Protein AF-A0A7J4TP16-F1 (afdb_monomer_lite)

Structure (mmCIF, N/CA/C/O backbone):
data_AF-A0A7J4TP16-F1
#
_entry.id   AF-A0A7J4TP16-F1
#
loop_
_atom_site.group_PDB
_atom_site.id
_atom_site.type_symbol
_atom_site.label_atom_id
_atom_site.label_alt_id
_atom_site.label_comp_id
_atom_site.label_asym_id
_atom_site.label_entity_id
_atom_site.label_seq_id
_atom_site.pdbx_PDB_ins_code
_atom_site.Cartn_x
_atom_site.Cartn_y
_atom_site.Cartn_z
_atom_site.occupancy
_atom_site.B_iso_or_equiv
_atom_site.auth_seq_id
_atom_site.auth_comp_id
_atom_site.auth_asym_id
_atom_site.auth_atom_id
_atom_site.pdbx_PDB_model_num
ATOM 1 N N . MET A 1 1 ? 5.110 -15.843 -15.423 1.00 44.72 1 MET A N 1
ATOM 2 C CA . MET A 1 1 ? 5.802 -15.653 -16.723 1.00 44.72 1 MET A CA 1
ATOM 3 C C . MET A 1 1 ? 7.265 -16.121 -16.718 1.00 44.72 1 MET A C 1
ATOM 5 O O . MET A 1 1 ? 7.653 -16.752 -17.692 1.00 44.72 1 MET A O 1
ATOM 9 N N . GLY A 1 2 ? 8.060 -15.914 -15.654 1.00 44.78 2 GLY A N 1
ATOM 10 C CA . GLY A 1 2 ? 9.482 -16.324 -15.611 1.00 44.78 2 GLY A CA 1
ATOM 11 C C . GLY A 1 2 ? 9.769 -17.817 -15.867 1.00 44.78 2 GLY A C 1
ATOM 12 O O . GLY A 1 2 ? 10.734 -18.143 -16.548 1.00 44.78 2 GLY A O 1
ATOM 13 N N . LEU A 1 3 ? 8.883 -18.726 -15.440 1.00 43.25 3 LEU A N 1
ATOM 14 C CA . LEU A 1 3 ? 9.003 -20.165 -15.741 1.00 43.25 3 LEU A CA 1
ATOM 15 C C . LEU A 1 3 ? 8.957 -20.466 -17.254 1.00 43.25 3 LEU A C 1
ATOM 17 O O . LEU A 1 3 ? 9.730 -21.283 -17.753 1.00 43.25 3 LEU A O 1
ATOM 21 N N . HIS A 1 4 ? 8.114 -19.769 -18.025 1.00 51.38 4 HIS A N 1
ATOM 22 C CA . HIS A 1 4 ? 8.034 -19.971 -19.479 1.00 51.38 4 HIS A CA 1
ATOM 23 C C . HIS A 1 4 ? 9.245 -19.402 -20.228 1.00 51.38 4 HIS A C 1
ATOM 25 O O . HIS A 1 4 ? 9.625 -19.956 -21.261 1.00 51.38 4 HIS A O 1
ATOM 31 N N 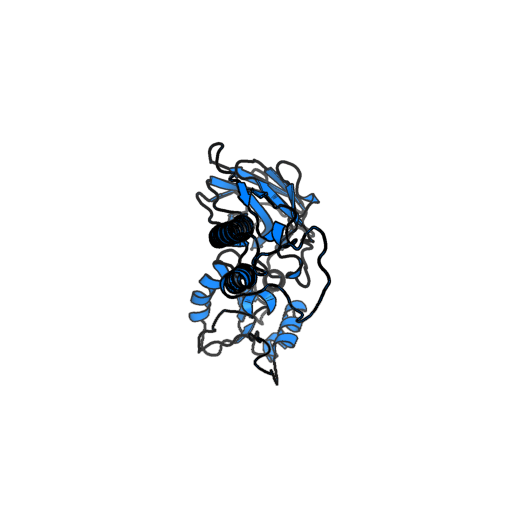. ALA A 1 5 ? 9.888 -18.363 -19.683 1.00 56.59 5 ALA A N 1
ATOM 32 C CA . ALA A 1 5 ? 11.122 -17.799 -20.229 1.00 56.59 5 ALA A CA 1
ATOM 33 C C . ALA A 1 5 ? 12.306 -18.780 -20.166 1.00 56.59 5 ALA A C 1
ATOM 35 O O . ALA A 1 5 ? 13.258 -18.624 -20.920 1.00 56.59 5 ALA A O 1
ATOM 36 N N . PHE A 1 6 ? 12.240 -19.814 -19.320 1.00 60.69 6 PHE A N 1
ATOM 37 C CA . PHE A 1 6 ? 13.264 -20.857 -19.247 1.00 60.69 6 PHE A CA 1
ATOM 38 C C . PHE A 1 6 ? 12.860 -22.130 -19.999 1.00 60.69 6 PHE A C 1
ATOM 40 O O . PHE A 1 6 ? 13.640 -22.669 -20.785 1.00 60.69 6 PHE A O 1
ATOM 47 N N . HIS A 1 7 ? 11.623 -22.601 -19.809 1.00 63.59 7 HIS A N 1
ATOM 48 C CA . HIS A 1 7 ? 11.183 -23.877 -20.376 1.00 63.59 7 HIS A CA 1
ATOM 49 C C . HIS A 1 7 ? 11.077 -23.864 -21.901 1.00 63.59 7 HIS A C 1
ATOM 51 O O . HIS A 1 7 ? 11.457 -24.848 -22.533 1.00 63.59 7 HIS A O 1
ATOM 57 N N . VAL A 1 8 ? 10.595 -22.773 -22.505 1.00 67.69 8 VAL A N 1
ATOM 58 C CA . VAL A 1 8 ? 10.415 -22.708 -23.963 1.00 67.69 8 VAL A CA 1
ATOM 59 C C . VAL A 1 8 ? 11.769 -22.643 -24.682 1.00 67.69 8 VAL A C 1
ATOM 61 O O . VAL A 1 8 ? 12.003 -23.489 -25.547 1.00 67.69 8 VAL A O 1
ATOM 64 N N . PRO A 1 9 ? 12.711 -21.754 -24.305 1.00 66.81 9 PRO A N 1
ATOM 65 C CA . PRO A 1 9 ? 14.059 -21.757 -24.874 1.00 66.81 9 PRO A CA 1
ATOM 66 C C . PRO A 1 9 ? 14.804 -23.079 -24.685 1.00 66.81 9 PRO A C 1
ATOM 68 O O . PRO A 1 9 ? 15.397 -23.581 -25.635 1.00 66.81 9 PRO A O 1
ATOM 71 N N . LEU A 1 10 ? 14.741 -23.685 -23.495 1.00 68.62 10 LEU A N 1
ATOM 72 C CA . LEU A 1 10 ? 15.402 -24.962 -23.223 1.00 68.62 10 LEU A CA 1
ATOM 73 C C . LEU A 1 10 ? 14.796 -26.108 -24.047 1.00 68.62 10 LEU A C 1
ATOM 75 O O . LEU A 1 10 ? 15.536 -26.920 -24.596 1.00 68.62 10 LEU A O 1
ATOM 79 N N . ALA A 1 11 ? 13.469 -26.159 -24.184 1.00 71.06 11 ALA A N 1
ATOM 80 C CA . ALA A 1 11 ? 12.798 -27.137 -25.037 1.00 71.06 11 ALA A CA 1
ATOM 81 C C . ALA A 1 11 ? 13.169 -26.952 -26.515 1.00 71.06 11 ALA A C 1
ATOM 83 O O . ALA A 1 11 ? 13.393 -27.938 -27.209 1.00 71.06 11 ALA A O 1
ATOM 84 N N . VAL A 1 12 ? 13.304 -25.706 -26.984 1.00 68.81 12 VAL A N 1
ATOM 85 C CA . VAL A 1 12 ? 13.800 -25.396 -28.334 1.00 68.81 12 VAL A CA 1
ATOM 86 C C . VAL A 1 12 ? 15.259 -25.827 -28.497 1.00 68.81 12 VAL A C 1
ATOM 88 O O . VAL A 1 12 ? 15.586 -26.432 -29.511 1.00 68.81 12 VAL A O 1
ATOM 91 N N . LEU A 1 13 ? 16.128 -25.592 -27.507 1.00 68.75 13 LEU A N 1
ATOM 92 C CA . LEU A 1 13 ? 17.517 -26.070 -27.520 1.00 68.75 13 LEU A CA 1
ATOM 93 C C . LEU A 1 13 ? 17.584 -27.596 -27.595 1.00 68.75 13 LEU A C 1
ATOM 95 O O . LEU A 1 13 ? 18.299 -28.131 -28.436 1.00 68.75 13 LEU A O 1
ATOM 99 N N . PHE A 1 14 ? 16.825 -28.302 -26.755 1.00 68.88 14 PHE A N 1
ATOM 100 C CA . PHE A 1 14 ? 16.755 -29.763 -26.789 1.00 68.88 14 PHE A CA 1
ATOM 101 C C . PHE A 1 14 ? 16.186 -30.275 -28.108 1.00 68.88 14 PHE A C 1
ATOM 103 O O . PHE A 1 14 ? 16.737 -31.214 -28.670 1.00 68.88 14 PHE A O 1
ATOM 110 N N . ALA A 1 15 ? 15.136 -29.646 -28.638 1.00 65.19 15 ALA A N 1
ATOM 111 C CA . ALA A 1 15 ? 14.593 -29.995 -29.942 1.00 65.19 15 ALA A CA 1
ATOM 112 C C . ALA A 1 15 ? 15.637 -29.782 -31.046 1.00 65.19 15 ALA A C 1
ATOM 114 O O . ALA A 1 15 ? 15.825 -30.666 -31.864 1.00 65.19 15 ALA A O 1
ATOM 115 N N . LEU A 1 16 ? 16.374 -28.669 -31.052 1.00 64.81 16 LEU A N 1
ATOM 116 C CA . LEU A 1 16 ? 17.420 -28.402 -32.046 1.00 64.81 16 LEU A CA 1
ATOM 117 C C . LEU A 1 16 ? 18.646 -29.320 -31.905 1.00 64.81 16 LEU A C 1
ATOM 119 O O . LEU A 1 16 ? 19.286 -29.619 -32.909 1.00 64.81 16 LEU A O 1
ATOM 123 N N . LEU A 1 17 ? 18.982 -29.753 -30.686 1.00 64.56 17 LEU A N 1
ATOM 124 C CA . LEU A 1 17 ? 20.130 -30.624 -30.403 1.00 64.56 17 LEU A CA 1
ATOM 125 C C . LEU A 1 17 ? 19.826 -32.117 -30.591 1.00 64.56 17 LEU A C 1
ATOM 127 O O . LEU A 1 17 ? 20.730 -32.868 -30.941 1.00 64.56 17 LEU A O 1
ATOM 131 N N . TRP A 1 18 ? 18.589 -32.548 -30.330 1.00 60.53 18 TRP A N 1
ATOM 132 C CA . TRP A 1 18 ? 18.172 -33.959 -30.356 1.00 60.53 18 TRP A CA 1
ATOM 133 C C . TRP A 1 18 ? 17.372 -34.319 -31.619 1.00 60.53 18 TRP A C 1
ATOM 135 O O . TRP A 1 18 ? 17.166 -35.490 -31.921 1.00 60.53 18 TRP A O 1
ATOM 145 N N . SER A 1 19 ? 16.891 -33.337 -32.381 1.00 53.81 19 SER A N 1
ATOM 146 C CA . SER A 1 19 ? 16.166 -33.612 -33.619 1.00 53.81 19 SER A CA 1
ATOM 147 C C . SER A 1 19 ? 17.123 -33.981 -34.747 1.00 53.81 19 SER A C 1
ATOM 149 O O . SER A 1 19 ? 17.664 -33.106 -35.427 1.00 53.81 19 SER A O 1
ATOM 151 N N . ASP A 1 20 ? 17.193 -35.274 -35.058 1.00 48.81 20 ASP A N 1
ATOM 152 C CA . ASP A 1 20 ? 17.830 -35.751 -36.287 1.00 48.81 20 ASP A CA 1
ATOM 153 C C . ASP A 1 20 ? 17.055 -35.318 -37.560 1.00 48.81 20 ASP A C 1
ATOM 155 O O . ASP A 1 20 ? 17.547 -35.428 -38.677 1.00 48.81 20 ASP A O 1
ATOM 159 N N . SER A 1 21 ? 15.827 -34.796 -37.425 1.00 53.03 21 SER A N 1
ATOM 160 C CA . SER A 1 21 ? 14.984 -34.340 -38.539 1.00 53.03 21 SER A CA 1
ATOM 161 C C . SER A 1 21 ? 13.870 -33.411 -38.048 1.00 53.03 21 SER A C 1
ATOM 163 O O . SER A 1 21 ? 13.049 -33.824 -37.234 1.00 53.03 21 SER A O 1
ATOM 165 N N . THR A 1 22 ? 13.753 -32.194 -38.592 1.00 51.75 22 THR A N 1
ATOM 166 C CA . THR A 1 22 ? 12.639 -31.268 -38.273 1.00 51.75 22 THR A CA 1
ATOM 167 C C . THR A 1 22 ? 11.328 -31.607 -38.996 1.00 51.75 22 THR A C 1
ATOM 169 O O . THR A 1 22 ? 10.361 -30.845 -38.946 1.00 51.75 22 THR A O 1
ATOM 172 N N . ASN A 1 23 ? 11.275 -32.744 -39.692 1.00 44.53 23 ASN A N 1
ATOM 173 C CA . ASN A 1 23 ? 10.141 -33.137 -40.513 1.00 44.53 23 ASN A CA 1
ATOM 174 C C . ASN A 1 23 ? 9.109 -33.915 -39.674 1.00 44.53 23 ASN A C 1
ATOM 176 O O . ASN A 1 23 ? 9.350 -35.059 -39.293 1.00 44.53 23 ASN A O 1
ATOM 180 N N . LEU A 1 24 ? 7.951 -33.305 -39.396 1.00 45.53 24 LEU A N 1
ATOM 181 C CA . LEU A 1 24 ? 6.843 -33.927 -38.647 1.00 45.53 24 LEU A CA 1
ATOM 182 C C . LEU A 1 24 ? 6.015 -34.928 -39.484 1.00 45.53 24 LEU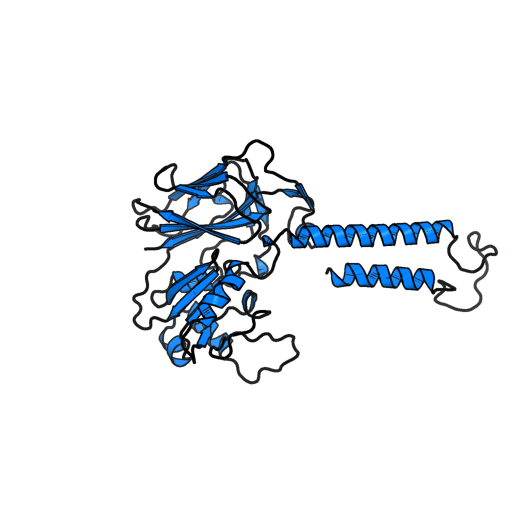 A C 1
ATOM 184 O O . LEU A 1 24 ? 5.020 -35.462 -38.999 1.00 45.53 24 LEU A O 1
ATOM 188 N N . THR A 1 25 ? 6.414 -35.211 -40.727 1.00 41.03 25 THR A N 1
ATOM 189 C CA . THR A 1 25 ? 5.749 -36.183 -41.608 1.00 41.03 25 THR A CA 1
ATOM 190 C C . THR A 1 25 ? 6.768 -37.016 -42.371 1.00 41.03 25 THR A C 1
ATOM 192 O O . THR A 1 25 ? 7.684 -36.474 -42.993 1.00 41.03 25 THR A O 1
ATOM 195 N N . SER A 1 26 ? 6.597 -38.337 -42.352 1.00 45.97 26 SER A N 1
ATOM 196 C CA . SER A 1 26 ? 7.398 -39.248 -43.157 1.00 45.97 26 SER A CA 1
ATOM 197 C C . SER A 1 26 ? 6.787 -39.449 -44.551 1.00 45.97 26 SER A C 1
ATOM 199 O O . SER A 1 26 ? 5.575 -39.544 -44.714 1.00 45.97 26 SER A O 1
ATOM 201 N N . VAL A 1 27 ? 7.695 -39.608 -45.520 1.00 48.00 27 VAL A N 1
ATOM 202 C CA . VAL A 1 27 ? 7.510 -40.234 -46.842 1.00 48.00 27 VAL A CA 1
ATOM 203 C C . VAL A 1 27 ? 7.025 -39.325 -47.994 1.00 48.00 27 VAL A C 1
ATOM 205 O O . VAL A 1 27 ? 5.904 -38.839 -48.037 1.00 48.00 27 VAL A O 1
ATOM 208 N N . GLU A 1 28 ? 7.929 -39.185 -48.977 1.00 50.97 28 GLU A N 1
ATOM 209 C CA . GLU A 1 28 ? 7.701 -38.884 -50.405 1.00 50.97 28 GLU A CA 1
ATOM 210 C C . GLU A 1 28 ? 7.064 -37.538 -50.802 1.00 50.97 28 GLU A C 1
ATOM 212 O O . GLU A 1 28 ? 5.953 -37.483 -51.325 1.00 50.97 28 GLU A O 1
ATOM 217 N N . GLN A 1 29 ? 7.834 -36.443 -50.744 1.00 46.34 29 GLN A N 1
ATOM 218 C CA . GLN A 1 29 ? 7.502 -35.232 -51.509 1.00 46.34 29 GLN A CA 1
ATOM 219 C C . GLN A 1 29 ? 8.591 -34.887 -52.535 1.00 46.34 29 GLN A C 1
ATOM 221 O O . GLN A 1 29 ? 9.788 -34.864 -52.242 1.00 46.34 29 GLN A O 1
ATOM 226 N N . LYS A 1 30 ? 8.159 -34.662 -53.785 1.00 46.47 30 LYS A N 1
ATOM 227 C CA . LYS A 1 30 ? 9.023 -34.338 -54.929 1.00 46.47 30 LYS A CA 1
ATOM 228 C C . LYS A 1 30 ? 9.741 -33.000 -54.721 1.00 46.47 30 LYS A C 1
ATOM 230 O O . LYS A 1 30 ? 9.138 -31.992 -54.369 1.00 46.47 30 LYS A O 1
ATOM 235 N N . ARG A 1 31 ? 11.044 -33.046 -54.998 1.00 46.84 31 ARG A N 1
ATOM 236 C CA . ARG A 1 31 ? 12.074 -32.017 -54.809 1.00 46.84 31 ARG A CA 1
ATOM 237 C C . ARG A 1 31 ? 11.735 -30.697 -55.523 1.00 46.84 31 ARG A C 1
ATOM 239 O O . ARG A 1 31 ? 11.629 -30.676 -56.746 1.00 46.84 31 ARG A O 1
ATOM 246 N N . GLY A 1 32 ? 11.621 -29.608 -54.761 1.00 46.56 32 GLY A N 1
ATOM 247 C CA . GLY A 1 32 ? 11.661 -28.223 -55.254 1.00 46.56 32 GLY A CA 1
ATOM 248 C C . GLY A 1 32 ? 13.049 -27.598 -55.057 1.00 46.56 32 GLY A C 1
ATOM 249 O O . GLY A 1 32 ? 13.884 -28.177 -54.373 1.00 46.56 32 GLY A O 1
ATOM 250 N N . PHE A 1 33 ? 13.297 -26.412 -55.625 1.00 43.78 33 PHE A N 1
ATOM 251 C CA . PHE A 1 33 ? 14.607 -25.723 -55.680 1.00 43.78 33 PHE A CA 1
ATOM 252 C C . PHE A 1 33 ? 15.296 -25.479 -54.315 1.00 43.78 33 PHE A C 1
ATOM 254 O O . PHE A 1 33 ? 16.489 -25.209 -54.268 1.00 43.78 33 PHE A O 1
ATOM 261 N N . VAL A 1 34 ? 14.570 -25.623 -53.202 1.00 47.09 34 VAL A N 1
ATOM 262 C CA . VAL A 1 34 ? 15.093 -25.514 -51.824 1.00 47.09 34 VAL A CA 1
ATOM 263 C C . VAL A 1 34 ? 15.549 -26.877 -51.257 1.00 47.09 34 VAL A C 1
ATOM 265 O O . VAL A 1 34 ? 16.122 -26.948 -50.179 1.00 47.09 34 VAL A O 1
ATOM 268 N N . GLY A 1 35 ? 15.319 -27.979 -51.977 1.00 49.56 35 GLY A N 1
ATOM 269 C CA . GLY A 1 35 ? 15.585 -29.346 -51.528 1.00 49.56 35 GLY A CA 1
ATOM 270 C C . GLY A 1 35 ? 16.555 -30.089 -52.441 1.00 49.56 35 GLY A C 1
ATOM 271 O O . GLY A 1 35 ? 16.134 -30.902 -53.266 1.00 49.56 35 GLY A O 1
ATOM 272 N N . VAL A 1 36 ? 17.858 -29.853 -52.271 1.00 38.84 36 VAL A N 1
ATOM 273 C CA . VAL A 1 36 ? 18.910 -30.698 -52.854 1.00 38.84 36 VAL A CA 1
ATOM 274 C C . VAL A 1 36 ? 19.867 -31.172 -51.758 1.00 38.84 36 VAL A C 1
ATOM 276 O O . VAL A 1 36 ? 20.766 -30.452 -51.343 1.00 38.84 36 VAL A O 1
ATOM 279 N N . GLY A 1 37 ? 19.698 -32.434 -51.358 1.00 42.31 37 GLY A N 1
ATOM 280 C CA . GLY A 1 37 ? 20.825 -33.346 -51.145 1.00 42.31 37 GLY A CA 1
ATOM 281 C C . GLY A 1 37 ? 21.652 -33.235 -49.868 1.00 42.31 37 GLY A C 1
ATOM 282 O O . GLY A 1 37 ? 22.803 -33.651 -49.911 1.00 42.31 37 GLY A O 1
ATOM 283 N N . TRP A 1 38 ? 21.117 -32.725 -48.765 1.00 41.41 38 TRP A N 1
ATOM 284 C CA . TRP A 1 38 ? 21.710 -32.909 -47.438 1.00 41.41 38 TRP A CA 1
ATOM 285 C C . TRP A 1 38 ? 20.624 -33.482 -46.526 1.00 41.41 38 TRP A C 1
ATOM 287 O O . TRP A 1 38 ? 19.439 -33.269 -46.793 1.00 41.41 38 TRP A O 1
ATOM 297 N N . ASP A 1 39 ? 21.015 -34.263 -45.521 1.00 45.72 39 ASP A N 1
ATOM 298 C CA . ASP A 1 39 ? 20.163 -34.641 -44.384 1.00 45.72 39 ASP A CA 1
ATOM 299 C C . ASP A 1 39 ? 19.199 -33.488 -44.019 1.00 45.72 39 ASP A C 1
ATOM 301 O O . ASP A 1 39 ? 19.609 -32.327 -44.139 1.00 45.72 39 ASP A O 1
ATOM 305 N N . PRO A 1 40 ? 17.957 -33.723 -43.551 1.00 51.59 40 PRO A N 1
ATOM 306 C CA . PRO A 1 40 ? 17.005 -32.658 -43.235 1.00 51.59 40 PRO A CA 1
ATOM 307 C C . PRO A 1 40 ? 17.387 -31.908 -41.940 1.00 51.59 40 PRO A C 1
ATOM 309 O O . PRO A 1 40 ? 16.530 -31.459 -41.181 1.00 51.59 40 PRO A O 1
ATOM 312 N N . HIS A 1 41 ? 18.682 -31.773 -41.671 1.00 52.94 41 HIS A N 1
ATOM 313 C CA . HIS A 1 41 ? 19.244 -30.872 -40.692 1.00 52.94 41 HIS A CA 1
ATOM 314 C C . HIS A 1 41 ? 19.296 -29.463 -41.289 1.00 52.94 41 HIS A C 1
ATOM 316 O O . HIS A 1 41 ? 19.745 -29.248 -42.419 1.00 52.94 41 HIS A O 1
ATOM 322 N N . LEU A 1 42 ? 18.870 -28.468 -40.511 1.00 56.88 42 LEU A N 1
ATOM 323 C CA . LEU A 1 42 ? 19.159 -27.072 -40.831 1.00 56.88 42 LEU A CA 1
ATOM 324 C C . LEU A 1 42 ? 20.675 -26.909 -41.054 1.00 56.88 42 LEU A C 1
ATOM 326 O O . LEU A 1 42 ? 21.488 -27.474 -40.320 1.00 56.88 42 LEU A O 1
ATOM 330 N N . HIS A 1 43 ? 21.064 -26.102 -42.046 1.00 67.81 43 HIS A N 1
ATOM 331 C CA . HIS A 1 43 ? 22.473 -25.812 -42.320 1.00 67.81 43 HIS A CA 1
ATOM 332 C C . HIS A 1 43 ? 23.178 -25.369 -41.027 1.00 67.81 43 HIS A C 1
ATOM 334 O O . HIS A 1 43 ? 22.651 -24.528 -40.299 1.00 67.81 43 HIS A O 1
ATOM 340 N N . ARG A 1 44 ? 24.389 -25.884 -40.756 1.00 68.88 44 ARG A N 1
ATOM 341 C CA . ARG A 1 44 ? 25.134 -25.649 -39.500 1.00 68.88 44 ARG A CA 1
ATOM 342 C C . ARG A 1 44 ? 25.136 -24.187 -39.047 1.00 68.88 44 ARG A C 1
ATOM 344 O O . ARG A 1 44 ? 24.906 -23.928 -37.879 1.00 68.88 44 ARG A O 1
ATOM 351 N N . HIS A 1 45 ? 25.346 -23.237 -39.959 1.00 74.50 45 HIS A N 1
ATOM 352 C CA . HIS A 1 45 ? 25.306 -21.802 -39.659 1.00 74.50 45 HIS A CA 1
ATOM 353 C C . HIS A 1 45 ? 23.940 -21.306 -39.164 1.00 74.50 45 HIS A C 1
ATOM 355 O O . HIS A 1 45 ? 23.901 -20.472 -38.267 1.00 74.50 45 HIS A O 1
ATOM 361 N N . ILE A 1 46 ? 22.834 -21.835 -39.696 1.00 74.31 46 ILE A N 1
ATOM 362 C CA . ILE A 1 46 ? 21.475 -21.493 -39.255 1.00 74.31 46 ILE A CA 1
ATOM 363 C C . ILE A 1 46 ? 21.221 -22.085 -37.868 1.00 74.31 46 ILE A C 1
ATOM 365 O O . ILE A 1 46 ? 20.760 -21.371 -36.985 1.00 74.31 46 ILE A O 1
ATOM 369 N N . VAL A 1 47 ? 21.592 -23.353 -37.639 1.00 73.94 47 VAL A N 1
ATOM 370 C CA . VAL A 1 47 ? 21.490 -23.976 -36.306 1.00 73.94 47 VAL A CA 1
ATOM 371 C C . VAL A 1 47 ? 22.346 -23.223 -35.298 1.00 73.94 47 VAL A C 1
ATOM 373 O O . VAL A 1 47 ? 21.854 -22.856 -34.242 1.00 73.94 47 VAL A O 1
ATOM 376 N N . THR A 1 48 ? 23.609 -22.932 -35.621 1.00 78.06 48 THR A N 1
ATOM 377 C CA . THR A 1 48 ? 24.493 -22.151 -34.747 1.00 78.06 48 THR A CA 1
ATOM 378 C C . THR A 1 48 ? 23.909 -20.766 -34.471 1.00 78.06 48 THR A C 1
ATOM 380 O O . THR A 1 48 ? 23.876 -20.366 -33.316 1.00 78.06 48 THR A O 1
ATOM 383 N N . GLY A 1 49 ? 23.374 -20.072 -35.479 1.00 83.88 49 GLY A N 1
ATOM 384 C CA . GLY A 1 49 ? 22.716 -18.777 -35.293 1.00 83.88 49 GLY A CA 1
ATOM 385 C C . GLY A 1 49 ? 21.501 -18.848 -34.363 1.00 83.88 49 GLY A C 1
ATOM 386 O O . GLY A 1 49 ? 21.392 -18.036 -33.448 1.00 83.88 49 GLY A O 1
ATOM 387 N N . LEU A 1 50 ? 20.630 -19.847 -34.541 1.00 79.81 50 LEU A N 1
ATOM 388 C CA . LEU A 1 50 ? 19.477 -20.084 -33.665 1.00 79.81 50 LEU A CA 1
ATOM 389 C C . LEU A 1 50 ? 19.914 -20.427 -32.239 1.00 79.81 50 LEU A C 1
ATOM 391 O O . LEU A 1 50 ? 19.407 -19.839 -31.292 1.00 79.81 50 LEU A O 1
ATOM 395 N N . MET A 1 51 ? 20.894 -21.316 -32.075 1.00 79.12 51 MET A N 1
ATOM 396 C CA . MET A 1 51 ? 21.459 -21.671 -30.770 1.00 79.12 51 MET A CA 1
ATOM 397 C C . MET A 1 51 ? 22.036 -20.443 -30.061 1.00 79.12 51 MET A C 1
ATOM 399 O O . MET A 1 51 ? 21.747 -20.215 -28.890 1.00 79.12 51 MET A O 1
ATOM 403 N N . THR A 1 52 ? 22.813 -19.618 -30.769 1.00 85.50 52 THR A N 1
ATOM 404 C CA . THR A 1 52 ? 23.359 -18.368 -30.229 1.00 85.50 52 THR A CA 1
ATOM 405 C C . THR A 1 52 ? 22.245 -17.402 -29.836 1.00 85.50 52 THR A C 1
ATOM 407 O O . THR A 1 52 ? 22.291 -16.860 -28.736 1.00 85.50 52 THR A O 1
ATOM 410 N N . ALA A 1 53 ? 21.220 -17.224 -30.674 1.00 84.25 53 ALA A N 1
ATOM 411 C CA . ALA A 1 53 ? 20.077 -16.368 -30.362 1.00 84.25 53 ALA A CA 1
ATOM 412 C C . ALA A 1 53 ? 19.316 -16.856 -29.120 1.00 84.25 53 ALA A C 1
ATOM 414 O O . ALA A 1 53 ? 18.951 -16.050 -28.268 1.00 84.25 53 ALA A O 1
ATOM 415 N N . VAL A 1 54 ? 19.130 -18.170 -28.979 1.00 83.38 54 VAL A N 1
ATOM 416 C CA . VAL A 1 54 ? 18.471 -18.757 -27.809 1.00 83.38 54 VAL A CA 1
ATOM 417 C C . VAL A 1 54 ? 19.310 -18.565 -26.543 1.00 83.38 54 VAL A C 1
ATOM 419 O O . VAL A 1 54 ? 18.766 -18.164 -25.519 1.00 83.38 54 VAL A O 1
ATOM 422 N N . ILE A 1 55 ? 20.630 -18.769 -26.606 1.00 84.56 55 ILE A N 1
ATOM 423 C CA . ILE A 1 55 ? 21.531 -18.507 -25.471 1.00 84.56 55 ILE A CA 1
ATOM 424 C C . ILE A 1 55 ? 21.487 -17.027 -25.072 1.00 84.56 55 ILE A C 1
ATOM 426 O O . ILE A 1 55 ? 21.362 -16.725 -23.888 1.00 84.56 55 ILE A O 1
ATOM 430 N N . ILE A 1 56 ? 21.533 -16.105 -26.039 1.00 87.31 56 ILE A N 1
ATOM 431 C CA . ILE A 1 56 ? 21.396 -14.664 -25.778 1.00 87.31 56 ILE A CA 1
ATOM 432 C C . ILE A 1 56 ? 20.044 -14.366 -25.123 1.00 87.31 56 ILE A C 1
ATOM 434 O O . ILE A 1 56 ? 20.001 -13.628 -24.144 1.00 87.31 56 ILE A O 1
ATOM 438 N N . GLY A 1 57 ? 18.956 -14.966 -25.610 1.00 82.69 57 GLY A N 1
ATOM 439 C CA . GLY A 1 57 ? 17.625 -14.812 -25.022 1.00 82.69 57 GLY A CA 1
ATOM 440 C C . GLY A 1 57 ? 17.550 -15.306 -23.576 1.00 82.69 57 GLY A C 1
ATOM 441 O O . GLY A 1 57 ? 16.979 -14.624 -22.730 1.00 82.69 57 GLY A O 1
ATOM 442 N N . ILE A 1 58 ? 18.180 -16.444 -23.263 1.00 81.06 58 ILE A N 1
ATOM 443 C CA . ILE A 1 58 ? 18.272 -16.964 -21.890 1.00 81.06 58 ILE A CA 1
ATOM 444 C C . ILE A 1 58 ? 19.076 -16.004 -21.007 1.00 81.06 58 ILE A C 1
ATOM 446 O O . ILE A 1 58 ? 18.639 -15.693 -19.899 1.00 81.06 58 ILE A O 1
ATOM 450 N N . LEU A 1 59 ? 20.226 -15.512 -21.479 1.00 84.19 59 LEU A N 1
ATOM 451 C CA . LEU A 1 59 ? 21.050 -14.557 -20.731 1.00 84.19 59 LEU A CA 1
ATOM 452 C C . LEU A 1 59 ? 20.295 -13.249 -20.466 1.00 84.19 59 LEU A C 1
ATOM 454 O O . LEU A 1 59 ? 20.254 -12.793 -19.327 1.00 84.19 59 LEU A O 1
ATOM 458 N N . ALA A 1 60 ? 19.643 -12.690 -21.487 1.00 82.06 60 ALA A N 1
ATOM 459 C CA . ALA A 1 60 ? 18.823 -11.490 -21.360 1.00 82.06 60 ALA A CA 1
ATOM 460 C C . ALA A 1 60 ? 17.650 -11.704 -20.391 1.00 82.06 60 ALA A C 1
ATOM 462 O O . ALA A 1 60 ? 17.404 -10.866 -19.531 1.00 82.06 60 ALA A O 1
ATOM 463 N N . GLY A 1 61 ? 16.968 -12.851 -20.470 1.00 78.44 61 GLY A N 1
ATOM 464 C CA . GLY A 1 61 ? 15.888 -13.202 -19.549 1.00 78.44 61 GLY A CA 1
ATOM 465 C C . GLY A 1 61 ? 16.347 -13.288 -18.092 1.00 78.44 61 GLY A C 1
ATOM 466 O O . GLY A 1 61 ? 15.668 -12.769 -17.213 1.00 78.44 61 GLY A O 1
ATOM 467 N N . ASN A 1 62 ? 17.514 -13.883 -17.826 1.00 80.44 62 ASN A N 1
ATOM 468 C CA . ASN A 1 62 ? 18.076 -13.931 -16.471 1.00 80.44 62 ASN A CA 1
ATOM 469 C C . ASN A 1 62 ? 18.496 -12.546 -15.969 1.00 80.44 62 ASN A C 1
ATOM 471 O O . ASN A 1 62 ? 18.253 -12.234 -14.809 1.00 80.44 62 ASN A O 1
ATOM 475 N N . LEU A 1 63 ? 19.072 -11.705 -16.832 1.00 80.81 63 LEU A N 1
ATOM 476 C CA . LEU A 1 63 ? 19.413 -10.330 -16.467 1.00 80.81 63 LEU A CA 1
ATOM 477 C C . LEU A 1 63 ? 18.163 -9.526 -16.077 1.00 80.81 63 LEU A C 1
ATOM 479 O O . LEU A 1 63 ? 18.179 -8.826 -15.070 1.00 80.81 63 LEU A O 1
ATOM 483 N N . LEU A 1 64 ? 17.064 -9.687 -16.822 1.00 78.19 64 LEU A N 1
ATOM 484 C CA . LEU A 1 64 ? 15.777 -9.080 -16.472 1.00 78.19 64 LEU A CA 1
ATOM 485 C C . LEU A 1 64 ? 15.237 -9.608 -15.140 1.00 78.19 64 LEU A C 1
ATOM 487 O O . LEU A 1 64 ? 14.720 -8.827 -14.354 1.00 78.19 64 LEU A O 1
ATOM 491 N N . LEU A 1 65 ? 15.370 -10.909 -14.856 1.00 78.56 65 LEU A N 1
ATOM 492 C CA . LEU A 1 65 ? 14.953 -11.477 -13.567 1.00 78.56 65 LEU A CA 1
ATOM 493 C C . LEU A 1 65 ? 15.759 -10.914 -12.390 1.00 78.56 65 LEU A C 1
ATOM 495 O O . LEU A 1 65 ? 15.179 -10.679 -11.334 1.00 78.56 65 LEU A O 1
ATOM 499 N N . ILE A 1 66 ? 17.063 -10.683 -12.572 1.00 80.44 66 ILE A N 1
ATOM 500 C CA . ILE A 1 66 ? 17.902 -10.026 -11.561 1.00 80.44 66 ILE A CA 1
ATOM 501 C C . ILE A 1 66 ? 17.412 -8.594 -11.337 1.00 80.44 66 ILE A C 1
ATOM 503 O O . ILE A 1 66 ? 17.180 -8.227 -10.191 1.00 80.44 66 ILE A O 1
ATOM 507 N N . GLN A 1 67 ? 17.138 -7.833 -12.403 1.00 77.25 67 GLN A N 1
ATOM 508 C CA . GLN A 1 67 ? 16.552 -6.496 -12.256 1.00 77.25 67 GLN A CA 1
ATOM 509 C C . GLN A 1 67 ? 15.219 -6.547 -11.500 1.00 77.25 67 GLN A C 1
ATOM 511 O O . GLN A 1 67 ? 15.066 -5.863 -10.501 1.00 77.25 67 GLN A O 1
ATOM 516 N N . VAL A 1 68 ? 14.284 -7.429 -11.869 1.00 77.19 68 VAL A N 1
ATOM 517 C CA . VAL A 1 68 ? 13.011 -7.576 -11.130 1.00 77.19 68 VAL A CA 1
ATOM 518 C C . VAL A 1 68 ? 13.238 -7.884 -9.646 1.00 77.19 68 VAL A C 1
ATOM 520 O O . VAL A 1 68 ? 12.449 -7.465 -8.806 1.00 77.19 68 VAL A O 1
ATOM 523 N N . SER A 1 69 ? 14.301 -8.617 -9.302 1.00 80.31 69 SER A N 1
ATOM 524 C CA . SER A 1 69 ? 14.590 -8.951 -7.905 1.00 80.31 69 SER A CA 1
ATOM 525 C C . SER A 1 69 ? 15.018 -7.749 -7.058 1.00 80.31 69 SER A C 1
ATOM 527 O O . SER A 1 69 ? 14.764 -7.768 -5.854 1.00 80.31 69 SER A O 1
ATOM 529 N N . GLU A 1 70 ? 15.596 -6.720 -7.683 1.00 80.25 70 GLU A N 1
ATOM 530 C CA . GLU A 1 70 ? 16.006 -5.453 -7.056 1.00 80.25 70 GLU A CA 1
ATOM 531 C C . GLU A 1 70 ? 14.837 -4.455 -6.937 1.00 80.25 70 GLU A C 1
ATOM 533 O O . GLU A 1 70 ? 14.905 -3.513 -6.157 1.00 80.25 70 GLU A O 1
ATOM 538 N N . HIS A 1 71 ? 13.737 -4.694 -7.658 1.00 83.25 71 HIS A N 1
ATOM 539 C CA . HIS A 1 71 ? 12.541 -3.851 -7.683 1.00 83.25 71 HIS A CA 1
ATOM 540 C C . HIS A 1 71 ? 11.423 -4.439 -6.806 1.00 83.25 71 HIS A C 1
ATOM 542 O O . HIS A 1 71 ? 10.514 -5.144 -7.262 1.00 83.25 71 HIS A O 1
ATOM 548 N N . ASN A 1 72 ? 11.526 -4.188 -5.501 1.00 84.56 72 ASN A N 1
ATOM 549 C CA . ASN A 1 72 ? 10.599 -4.675 -4.476 1.00 84.56 72 ASN A CA 1
ATOM 550 C C . ASN A 1 72 ? 9.156 -4.180 -4.652 1.00 84.56 72 ASN A C 1
ATOM 552 O O . ASN A 1 72 ? 8.224 -4.895 -4.287 1.00 84.56 72 ASN A O 1
ATOM 556 N N . GLU A 1 73 ? 8.947 -3.006 -5.243 1.00 82.75 73 GLU A N 1
ATOM 557 C CA . GLU A 1 73 ? 7.631 -2.425 -5.531 1.00 82.75 73 GLU A CA 1
ATOM 558 C C . GLU A 1 73 ? 6.802 -3.277 -6.500 1.00 82.75 73 GLU A C 1
ATOM 560 O O . GLU A 1 73 ? 5.586 -3.133 -6.581 1.00 82.75 73 GLU A O 1
ATOM 565 N N . LEU A 1 74 ? 7.447 -4.201 -7.220 1.00 83.56 74 LEU A N 1
ATOM 566 C CA . LEU A 1 74 ? 6.804 -5.145 -8.132 1.00 83.56 74 LEU A CA 1
ATOM 567 C C . LEU A 1 74 ? 6.334 -6.431 -7.442 1.00 83.56 74 LEU A C 1
ATOM 569 O O . LEU A 1 74 ? 5.691 -7.279 -8.074 1.00 83.56 74 LEU A O 1
ATOM 573 N N . ARG A 1 75 ? 6.696 -6.630 -6.172 1.00 82.94 75 ARG A N 1
ATOM 574 C CA . ARG A 1 75 ? 6.364 -7.843 -5.428 1.00 82.94 75 ARG A CA 1
ATOM 575 C C . ARG A 1 75 ? 4.911 -7.782 -4.949 1.00 82.94 75 ARG A C 1
ATOM 577 O O . ARG A 1 75 ? 4.441 -6.732 -4.533 1.00 82.94 75 ARG A O 1
ATOM 584 N N . PRO A 1 76 ? 4.189 -8.916 -4.961 1.00 81.12 76 PRO A N 1
ATOM 585 C CA . PRO A 1 76 ? 2.807 -8.976 -4.479 1.00 81.12 76 PRO A CA 1
ATOM 586 C C . PRO A 1 76 ? 2.687 -8.915 -2.946 1.00 81.12 76 PRO A C 1
ATOM 588 O O . PRO A 1 76 ? 1.574 -8.948 -2.432 1.00 81.12 76 PRO A O 1
ATOM 591 N N . ILE A 1 77 ? 3.818 -8.899 -2.235 1.00 85.44 77 ILE A N 1
ATOM 592 C CA . ILE A 1 77 ? 3.930 -8.814 -0.777 1.00 85.44 77 ILE A CA 1
ATOM 593 C C . ILE A 1 77 ? 4.976 -7.745 -0.486 1.00 85.44 77 ILE A C 1
ATOM 595 O O . ILE A 1 77 ? 6.051 -7.763 -1.097 1.00 85.44 77 ILE A O 1
ATOM 599 N N . THR A 1 78 ? 4.658 -6.838 0.429 1.00 88.94 78 THR A N 1
ATOM 600 C CA . THR A 1 78 ? 5.545 -5.745 0.828 1.00 88.94 78 THR A CA 1
ATOM 601 C C . THR A 1 78 ? 6.509 -6.183 1.931 1.00 88.94 78 THR A C 1
ATOM 603 O O . THR A 1 78 ? 6.288 -7.183 2.618 1.00 88.94 78 THR A O 1
ATOM 606 N N . GLU A 1 79 ? 7.599 -5.440 2.127 1.00 89.44 79 GLU A N 1
ATOM 607 C CA . GLU A 1 79 ? 8.501 -5.688 3.261 1.00 89.44 79 GLU A CA 1
ATOM 608 C C . GLU A 1 79 ? 7.801 -5.423 4.602 1.00 89.44 79 GLU A C 1
ATOM 610 O O . GLU A 1 79 ? 8.007 -6.173 5.558 1.00 89.44 79 GLU A O 1
ATOM 615 N N . GLY A 1 80 ? 6.888 -4.447 4.631 1.00 90.44 80 GLY A N 1
ATOM 616 C CA . GLY A 1 80 ? 5.997 -4.179 5.754 1.00 90.44 80 GLY A CA 1
ATOM 617 C C . GLY A 1 80 ? 5.139 -5.384 6.145 1.00 90.44 80 GLY A C 1
ATOM 618 O O . GLY A 1 80 ? 5.082 -5.734 7.324 1.00 90.44 80 GLY A O 1
ATOM 619 N N . ASP A 1 81 ? 4.543 -6.079 5.170 1.00 89.75 81 ASP A N 1
ATOM 620 C CA . ASP A 1 81 ? 3.738 -7.286 5.412 1.00 89.75 81 ASP A CA 1
ATOM 621 C C . ASP A 1 81 ? 4.578 -8.388 6.085 1.00 89.75 81 ASP A C 1
ATOM 623 O O . ASP A 1 81 ? 4.131 -9.053 7.023 1.00 89.75 81 ASP A O 1
ATOM 627 N N . VAL A 1 82 ? 5.827 -8.564 5.636 1.00 89.25 82 VAL A N 1
ATOM 628 C CA . VAL A 1 82 ? 6.767 -9.539 6.211 1.00 89.25 82 VAL A CA 1
ATOM 629 C C . VAL A 1 82 ? 7.195 -9.126 7.619 1.00 89.25 82 VAL A C 1
ATOM 631 O O . VAL A 1 82 ? 7.212 -9.964 8.520 1.00 89.25 82 VAL A O 1
ATOM 634 N N . ALA A 1 83 ? 7.514 -7.848 7.833 1.00 91.62 83 ALA A N 1
ATOM 635 C CA . ALA A 1 83 ? 7.908 -7.321 9.137 1.00 91.62 83 ALA A CA 1
ATOM 636 C C . ALA A 1 83 ? 6.776 -7.442 10.172 1.00 91.62 83 ALA A C 1
ATOM 638 O O . ALA A 1 83 ? 7.023 -7.776 11.333 1.00 91.62 83 ALA A O 1
ATOM 639 N N . LEU A 1 84 ? 5.524 -7.252 9.746 1.00 91.88 84 LEU A N 1
ATOM 640 C CA . LEU A 1 84 ? 4.348 -7.343 10.610 1.00 91.88 84 LEU A CA 1
ATOM 641 C C . LEU A 1 84 ? 4.133 -8.757 11.179 1.00 91.88 84 LEU A C 1
ATOM 643 O O . LEU A 1 84 ? 3.520 -8.905 12.237 1.00 91.88 84 LEU A O 1
ATOM 647 N N . MET A 1 85 ? 4.679 -9.803 10.546 1.00 90.31 85 MET A N 1
ATOM 648 C CA . MET A 1 85 ? 4.593 -11.178 11.059 1.00 90.31 85 MET A CA 1
ATOM 649 C C . MET A 1 85 ? 5.261 -11.351 12.427 1.00 90.31 85 MET A C 1
ATOM 651 O O . MET A 1 85 ? 4.818 -12.188 13.219 1.00 90.31 85 MET A O 1
ATOM 655 N N . GLU A 1 86 ? 6.288 -10.557 12.746 1.00 91.50 86 GLU A N 1
ATOM 656 C CA . GLU A 1 86 ? 6.887 -10.571 14.083 1.00 91.50 86 GLU A CA 1
ATOM 657 C C . GLU A 1 86 ? 5.915 -10.013 15.133 1.00 91.50 86 GLU A C 1
ATOM 659 O O . GLU A 1 86 ? 5.778 -10.580 16.219 1.00 91.50 86 GLU A O 1
ATOM 664 N N . ASP A 1 87 ? 5.201 -8.938 14.797 1.00 93.44 87 ASP A N 1
ATOM 665 C CA . ASP A 1 87 ? 4.206 -8.320 15.675 1.00 93.44 87 ASP A CA 1
ATOM 666 C C . ASP A 1 87 ? 2.994 -9.254 15.871 1.00 93.44 87 ASP A C 1
ATOM 668 O O . ASP A 1 87 ? 2.528 -9.444 16.997 1.00 93.44 87 ASP A O 1
ATOM 672 N N . ILE A 1 88 ? 2.563 -9.945 14.810 1.00 93.19 88 ILE A N 1
ATOM 673 C CA . ILE A 1 88 ? 1.520 -10.984 14.859 1.00 93.19 88 ILE A CA 1
ATOM 674 C C . ILE A 1 88 ? 1.940 -12.159 15.751 1.00 93.19 88 ILE A C 1
ATOM 676 O O . ILE A 1 88 ? 1.129 -12.681 16.516 1.00 93.19 88 ILE A O 1
ATOM 680 N N . GLY A 1 89 ? 3.215 -12.555 15.711 1.00 92.56 89 GLY A N 1
ATOM 681 C CA . GLY A 1 89 ? 3.759 -13.625 16.549 1.00 92.56 89 GLY A CA 1
ATOM 682 C C . GLY A 1 89 ? 3.749 -13.332 18.054 1.00 92.56 89 GLY A C 1
ATOM 683 O O . GLY A 1 89 ? 3.972 -14.249 18.845 1.00 92.56 89 GLY A O 1
ATOM 684 N N . ARG A 1 90 ? 3.493 -12.082 18.462 1.00 94.62 90 ARG A N 1
ATOM 685 C CA . ARG A 1 90 ? 3.386 -11.660 19.870 1.00 94.62 90 ARG A CA 1
ATOM 686 C C . ARG A 1 90 ? 1.940 -11.587 20.369 1.00 94.62 90 ARG A C 1
ATOM 688 O O . ARG A 1 90 ? 1.725 -11.262 21.539 1.00 94.62 90 ARG A O 1
ATOM 695 N N . LEU A 1 91 ? 0.956 -11.858 19.513 1.00 95.44 91 LEU A N 1
ATOM 696 C CA . LEU A 1 91 ? -0.453 -11.786 19.884 1.00 95.44 91 LEU A CA 1
ATOM 697 C C . LEU A 1 91 ? -0.854 -12.889 20.881 1.00 95.44 91 LEU A C 1
ATOM 699 O O . LEU A 1 91 ? -0.232 -13.952 20.944 1.00 95.44 91 LEU A O 1
ATOM 703 N N . PRO A 1 92 ? -1.922 -12.676 21.671 1.00 94.69 92 PRO A N 1
ATOM 704 C CA . PRO A 1 92 ? -2.431 -13.697 22.578 1.00 94.69 92 PRO A CA 1
ATOM 705 C C . PRO A 1 92 ? -2.852 -14.975 21.842 1.00 94.69 92 PRO A C 1
ATOM 707 O O . PRO A 1 92 ? -3.417 -14.926 20.745 1.00 94.69 92 PRO A O 1
ATOM 710 N N . SER A 1 93 ? -2.644 -16.131 22.476 1.00 94.25 93 SER A N 1
ATOM 711 C CA . SER A 1 93 ? -3.097 -17.415 21.935 1.00 94.25 93 SER A CA 1
ATOM 712 C C . SER A 1 93 ? -4.618 -17.453 21.766 1.00 94.25 93 SER A C 1
ATOM 714 O O . SER A 1 93 ? -5.358 -17.025 22.651 1.00 94.25 93 SER A O 1
ATOM 716 N N . GLY A 1 94 ? -5.078 -18.005 20.644 1.00 92.75 94 GLY A N 1
ATOM 717 C CA . GLY A 1 94 ? -6.495 -18.049 20.278 1.00 92.75 94 GLY A CA 1
ATOM 718 C C . GLY A 1 94 ? -6.996 -16.789 19.568 1.00 92.75 94 GLY A C 1
ATOM 719 O O . GLY A 1 94 ? -8.198 -16.668 19.350 1.00 92.75 94 GLY A O 1
ATOM 720 N N . SER A 1 95 ? -6.106 -15.861 19.199 1.00 94.94 95 SER A N 1
ATOM 721 C CA . SER A 1 95 ? -6.480 -14.700 18.387 1.00 94.94 95 SER A CA 1
ATOM 722 C C . SER A 1 95 ? -6.908 -15.123 16.981 1.00 94.94 95 SER A C 1
ATOM 724 O O . SER A 1 95 ? -6.215 -15.904 16.324 1.00 94.94 95 SER A O 1
ATOM 726 N N . ILE A 1 96 ? -8.035 -14.574 16.525 1.00 94.38 96 ILE A N 1
ATOM 727 C CA . ILE A 1 96 ? -8.556 -14.748 15.169 1.00 94.38 96 ILE A CA 1
ATOM 728 C C . ILE A 1 96 ? -8.352 -13.427 14.436 1.00 94.38 96 ILE A C 1
ATOM 730 O O . ILE A 1 96 ? -8.895 -12.391 14.831 1.00 94.38 96 ILE A O 1
ATOM 734 N N . ILE A 1 97 ? -7.536 -13.481 13.392 1.00 94.06 97 ILE A N 1
ATOM 735 C CA . ILE A 1 97 ? -7.050 -12.342 12.631 1.00 94.06 97 ILE A CA 1
ATOM 736 C C . ILE A 1 97 ? -7.772 -12.324 11.293 1.00 94.06 97 ILE A C 1
ATOM 738 O O . ILE A 1 97 ? -7.641 -13.251 10.491 1.00 94.06 97 ILE A O 1
ATOM 742 N N . TYR A 1 98 ? -8.521 -11.260 11.038 1.00 93.69 98 TYR A N 1
ATOM 743 C CA . TYR A 1 98 ? -9.032 -11.011 9.705 1.00 93.69 98 TYR A CA 1
ATOM 744 C C . TYR A 1 98 ? -7.909 -10.588 8.757 1.00 93.69 98 TYR A C 1
ATOM 746 O O . TYR A 1 98 ? -7.135 -9.688 9.071 1.00 93.69 98 TYR A O 1
ATOM 754 N N . SER A 1 99 ? -7.862 -11.183 7.573 1.00 90.12 99 SER A N 1
ATOM 755 C CA . SER A 1 99 ? -6.882 -10.867 6.533 1.00 90.12 99 SER A CA 1
ATOM 756 C C . SER A 1 99 ? -7.536 -10.800 5.161 1.00 90.12 99 SER A C 1
ATOM 758 O O . SER A 1 99 ? -8.413 -11.599 4.837 1.00 90.12 99 SER A O 1
ATOM 760 N N . GLU A 1 100 ? -7.105 -9.865 4.314 1.00 83.31 100 GLU A N 1
ATOM 761 C CA . GLU A 1 100 ? -7.614 -9.767 2.943 1.00 83.31 100 GLU A CA 1
ATOM 762 C C . GLU A 1 100 ? -7.099 -10.921 2.061 1.00 83.31 100 GLU A C 1
ATOM 764 O O . GLU A 1 100 ? -5.913 -11.254 2.062 1.00 83.31 100 GLU A O 1
ATOM 769 N N . ASN A 1 101 ? -7.984 -11.521 1.256 1.00 73.81 101 ASN A N 1
ATOM 770 C CA . ASN A 1 101 ? -7.634 -12.673 0.414 1.00 73.81 101 ASN A CA 1
ATOM 771 C C . ASN A 1 101 ? -6.572 -12.364 -0.652 1.00 73.81 101 ASN A C 1
ATOM 773 O O . ASN A 1 101 ? -5.772 -13.238 -0.971 1.00 73.81 101 ASN A O 1
ATOM 777 N N . ALA A 1 102 ? -6.583 -11.165 -1.239 1.00 68.31 102 ALA A N 1
ATOM 778 C CA . ALA A 1 102 ? -5.760 -10.865 -2.408 1.00 68.31 102 ALA A CA 1
ATOM 779 C C . ALA A 1 102 ? -4.258 -10.769 -2.085 1.00 68.31 102 ALA A C 1
ATOM 781 O O . ALA A 1 102 ? -3.445 -11.224 -2.885 1.00 68.31 102 ALA A O 1
ATOM 782 N N . GLN A 1 103 ? -3.901 -10.213 -0.923 1.00 68.50 103 GLN A N 1
ATOM 783 C CA . GLN A 1 103 ? -2.507 -9.923 -0.547 1.00 68.50 103 GLN A CA 1
ATOM 784 C C . GLN A 1 103 ? -1.958 -10.875 0.507 1.00 68.50 103 GLN A C 1
ATOM 786 O O . GLN A 1 103 ? -0.871 -11.420 0.348 1.00 68.50 103 GLN A O 1
ATOM 791 N N . TRP A 1 104 ? -2.740 -11.154 1.547 1.00 64.69 104 TRP A N 1
ATOM 792 C CA . TRP A 1 104 ? -2.312 -12.014 2.652 1.00 64.69 104 TRP A CA 1
ATOM 793 C C . TRP A 1 104 ? -2.625 -13.491 2.403 1.00 64.69 104 TRP A C 1
ATOM 795 O O . TRP A 1 104 ? -2.051 -14.376 3.031 1.00 64.69 104 TRP A O 1
ATOM 805 N N . GLY A 1 105 ? -3.538 -13.780 1.474 1.00 56.78 105 GLY A N 1
ATOM 806 C CA . GLY A 1 105 ? -4.086 -15.115 1.265 1.00 56.78 105 GLY A CA 1
ATOM 807 C C . GLY A 1 105 ? -3.177 -16.122 0.566 1.00 56.78 105 GLY A C 1
ATOM 808 O O . GLY A 1 105 ? -3.652 -17.223 0.344 1.00 56.78 105 GLY A O 1
ATOM 809 N N . TYR A 1 106 ? -1.929 -15.811 0.194 1.00 58.19 106 TYR A N 1
ATOM 810 C CA . TYR A 1 106 ? -1.161 -16.703 -0.693 1.00 58.19 106 TYR A CA 1
ATOM 811 C C . TYR A 1 106 ? 0.163 -17.261 -0.156 1.00 58.19 106 TYR A C 1
ATOM 813 O O . TYR A 1 106 ? 0.626 -18.246 -0.730 1.00 58.19 106 TYR A O 1
ATOM 821 N N . VAL A 1 107 ? 0.798 -16.699 0.885 1.00 55.84 107 VAL A N 1
ATOM 822 C CA . VAL A 1 107 ? 2.216 -17.056 1.156 1.00 55.84 107 VAL A CA 1
ATOM 823 C C . VAL A 1 107 ? 2.648 -17.061 2.629 1.00 55.84 107 VAL A C 1
ATOM 825 O O . VAL A 1 107 ? 3.639 -17.716 2.945 1.00 55.84 107 VAL A O 1
ATOM 828 N N . LEU A 1 108 ? 1.957 -16.374 3.542 1.00 69.12 108 LEU A N 1
ATOM 829 C CA . LEU A 1 108 ? 2.467 -16.205 4.908 1.00 69.12 108 LEU A CA 1
ATOM 830 C C . LEU A 1 108 ? 1.911 -17.279 5.848 1.00 69.12 108 LEU A C 1
ATOM 832 O O . LEU A 1 108 ? 0.701 -17.388 6.038 1.00 69.12 108 LEU A O 1
ATOM 836 N N . ASP A 1 109 ? 2.812 -18.089 6.408 1.00 74.44 109 ASP A N 1
ATOM 837 C CA . ASP A 1 109 ? 2.456 -19.119 7.382 1.00 74.44 109 ASP A CA 1
ATOM 838 C C . ASP A 1 109 ? 2.091 -18.463 8.716 1.00 74.44 109 ASP A C 1
ATOM 840 O O . ASP A 1 109 ? 2.861 -17.683 9.285 1.00 74.44 109 ASP A O 1
ATOM 844 N N . ALA A 1 110 ? 0.892 -18.760 9.201 1.00 80.62 110 ALA A N 1
ATOM 845 C CA . ALA A 1 110 ? 0.400 -18.204 10.446 1.00 80.62 110 ALA A CA 1
ATOM 846 C C . ALA A 1 110 ? 1.149 -18.832 11.634 1.00 80.62 110 ALA A C 1
ATOM 848 O O . ALA A 1 110 ? 1.310 -20.055 11.683 1.00 80.62 110 ALA A O 1
ATOM 849 N N . PRO A 1 111 ? 1.552 -18.048 12.651 1.00 87.50 111 PRO A N 1
ATOM 850 C CA . PRO A 1 111 ? 2.042 -18.621 13.897 1.00 87.50 111 PRO A CA 1
ATOM 851 C C . PRO A 1 111 ? 1.016 -19.598 14.486 1.00 87.50 111 PRO A C 1
ATOM 853 O O . PRO A 1 111 ? -0.177 -19.316 14.522 1.00 87.50 111 PRO A O 1
ATOM 856 N N . SER A 1 112 ? 1.476 -20.730 15.020 1.00 88.25 112 SER A N 1
ATOM 857 C CA . SER A 1 112 ? 0.609 -21.855 15.425 1.00 88.25 112 SER A CA 1
ATOM 858 C C . SER A 1 112 ? -0.445 -21.548 16.501 1.00 88.25 112 SER A C 1
ATOM 860 O O . SER A 1 112 ? -1.342 -22.357 16.733 1.00 88.25 112 SER A O 1
ATOM 862 N N . HIS A 1 113 ? -0.328 -20.411 17.186 1.00 92.12 113 HIS A N 1
ATOM 863 C CA . HIS A 1 113 ? -1.225 -19.979 18.257 1.00 92.12 113 HIS A CA 1
ATOM 864 C C . HIS A 1 113 ? -2.253 -18.924 17.815 1.00 92.12 113 HIS A C 1
ATOM 866 O O . HIS A 1 113 ? -3.099 -18.549 18.631 1.00 92.12 113 HIS A O 1
ATOM 872 N N . VAL A 1 114 ? -2.199 -18.459 16.562 1.00 92.31 114 VAL A N 1
ATOM 873 C CA . VAL A 1 114 ? -3.170 -17.535 15.956 1.00 92.31 114 VAL A CA 1
ATOM 874 C C . VAL A 1 114 ? -3.814 -18.174 14.728 1.00 92.31 114 VAL A C 1
ATOM 876 O O . VAL A 1 114 ? -3.292 -19.131 14.160 1.00 92.31 114 VAL A O 1
ATOM 879 N N . GLN A 1 115 ? -4.971 -17.662 14.323 1.00 90.00 115 GLN A N 1
ATOM 880 C CA . GLN A 1 115 ? -5.695 -18.141 13.147 1.00 90.00 115 GLN A CA 1
ATOM 881 C C . GLN A 1 115 ? -6.003 -16.977 12.219 1.00 90.00 115 GLN A C 1
ATOM 883 O O . GLN A 1 115 ? -6.408 -15.916 12.683 1.00 90.00 115 GLN A O 1
ATOM 888 N N . PHE A 1 116 ? -5.838 -17.189 10.918 1.00 89.56 116 PHE A N 1
ATOM 889 C CA . PHE A 1 116 ? -6.210 -16.221 9.893 1.00 89.56 116 PHE A CA 1
ATOM 890 C C . PHE A 1 116 ? -7.539 -16.620 9.261 1.00 89.56 116 PHE A C 1
ATOM 892 O O . PHE A 1 116 ? -7.836 -17.806 9.106 1.00 89.56 116 PHE A O 1
ATOM 899 N N . THR A 1 117 ? -8.347 -15.629 8.892 1.00 88.75 117 THR A N 1
ATOM 900 C CA . THR A 1 117 ? -9.618 -15.875 8.203 1.00 88.75 117 THR A CA 1
ATOM 901 C C . THR A 1 117 ? -9.415 -16.226 6.728 1.00 88.75 117 THR A C 1
ATOM 903 O O . THR A 1 117 ? -10.205 -16.995 6.175 1.00 88.75 117 THR A O 1
ATOM 906 N N . SER A 1 118 ? -8.361 -15.708 6.084 1.00 83.88 118 SER A N 1
ATOM 907 C CA . SER A 1 118 ? -7.977 -16.121 4.731 1.00 83.88 118 SER A CA 1
ATOM 908 C C . SER A 1 118 ? -7.223 -17.454 4.757 1.00 83.88 118 SER A C 1
ATOM 910 O O . SER A 1 118 ? -6.389 -17.703 5.623 1.00 83.88 118 SER A O 1
ATOM 912 N N . ILE A 1 119 ? -7.512 -18.321 3.783 1.00 72.62 119 ILE A N 1
ATOM 913 C CA . ILE A 1 119 ? -6.810 -19.597 3.605 1.00 72.62 119 ILE A CA 1
ATOM 914 C C . ILE A 1 119 ? -6.197 -19.616 2.202 1.00 72.62 119 ILE A C 1
ATOM 916 O O . ILE A 1 119 ? -6.930 -19.397 1.230 1.00 72.62 119 ILE A O 1
ATOM 920 N N . PRO A 1 120 ? -4.894 -19.923 2.061 1.00 64.94 120 PRO A N 1
ATOM 921 C CA . PRO A 1 120 ? -4.286 -20.134 0.758 1.00 64.94 120 PRO A CA 1
ATOM 922 C C . PRO A 1 120 ? -4.881 -21.368 0.096 1.00 64.94 120 PRO A C 1
ATOM 924 O O . PRO A 1 120 ? -4.598 -22.507 0.467 1.00 64.94 120 PRO A O 1
ATOM 927 N N . THR A 1 121 ? -5.711 -21.149 -0.923 1.00 58.66 121 THR A N 1
ATOM 928 C CA . THR A 1 121 ? -6.230 -22.234 -1.754 1.00 58.66 121 THR A CA 1
ATOM 929 C C . THR A 1 121 ? -5.537 -22.198 -3.111 1.00 58.66 121 THR A C 1
ATOM 931 O O . THR A 1 121 ? -5.846 -21.398 -3.985 1.00 58.66 121 THR A O 1
ATOM 934 N N . LEU A 1 122 ? -4.593 -23.114 -3.328 1.00 60.97 122 LEU A N 1
ATOM 935 C CA . LEU A 1 122 ? -4.011 -23.356 -4.658 1.00 60.97 122 LEU A CA 1
ATOM 936 C C . LEU A 1 122 ? -4.938 -24.219 -5.541 1.00 60.97 122 LEU A C 1
ATOM 938 O O . LEU A 1 122 ? -4.474 -24.941 -6.418 1.00 60.97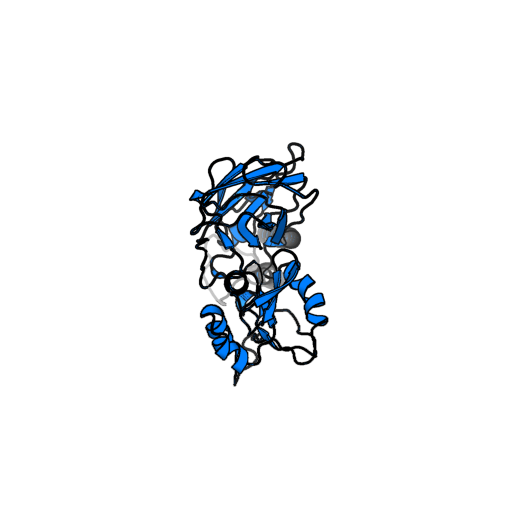 122 LEU A O 1
ATOM 942 N N . GLY A 1 123 ? -6.243 -24.245 -5.245 1.00 60.62 123 GLY A N 1
ATOM 943 C CA . GLY A 1 123 ? -7.179 -25.240 -5.786 1.00 60.62 123 GLY A CA 1
ATOM 944 C C . GLY A 1 123 ? -6.882 -26.683 -5.345 1.00 60.62 123 GLY A C 1
ATOM 945 O O . GLY A 1 123 ? -7.473 -27.617 -5.874 1.00 60.62 123 GLY A O 1
ATOM 946 N N . LEU A 1 124 ? -5.960 -26.868 -4.392 1.00 64.25 124 LEU A N 1
ATOM 947 C CA . LEU A 1 124 ? -5.535 -28.175 -3.872 1.00 64.25 124 LEU A CA 1
ATOM 948 C C . LEU A 1 124 ? -6.342 -28.629 -2.650 1.00 64.25 124 LEU A C 1
ATOM 950 O O . LEU A 1 124 ? -6.297 -29.801 -2.287 1.00 64.25 124 LEU A O 1
ATOM 954 N N . VAL A 1 125 ? -7.059 -27.703 -2.010 1.00 68.50 125 VAL A N 1
ATOM 955 C CA . VAL A 1 125 ? -7.843 -27.952 -0.800 1.00 68.50 125 VAL A CA 1
ATOM 956 C C . VAL A 1 125 ? -9.267 -27.481 -1.056 1.00 68.50 125 VAL A C 1
ATOM 958 O O . VAL A 1 125 ? -9.480 -26.346 -1.483 1.00 68.50 125 VAL A O 1
ATOM 961 N N . GLN A 1 126 ? -10.236 -28.360 -0.814 1.00 69.38 126 GLN A N 1
ATOM 962 C CA . GLN A 1 126 ? -11.648 -28.006 -0.831 1.00 69.38 126 GLN A CA 1
ATOM 963 C C . GLN A 1 126 ? -12.029 -27.481 0.554 1.00 69.38 126 GLN A C 1
ATOM 965 O O . GLN A 1 126 ? -11.913 -28.201 1.543 1.00 69.38 126 GLN A O 1
ATOM 970 N N . LEU A 1 127 ? -12.451 -26.219 0.621 1.00 71.88 127 LEU A N 1
ATOM 971 C CA . LEU A 1 127 ? -12.979 -25.626 1.845 1.00 71.88 127 LEU A CA 1
ATOM 972 C C . LEU A 1 127 ? -14.442 -26.042 2.006 1.00 71.88 127 LEU A C 1
ATOM 974 O O . LEU A 1 127 ? -15.259 -25.753 1.133 1.00 71.88 127 LEU A O 1
ATOM 978 N N . GLU A 1 128 ? -14.761 -26.729 3.101 1.00 75.44 128 GLU A N 1
ATOM 979 C CA . GLU A 1 128 ? -16.146 -27.083 3.441 1.00 75.44 128 GLU A CA 1
ATOM 980 C C . GLU A 1 128 ? -16.874 -25.902 4.095 1.00 75.44 128 GLU A C 1
ATOM 982 O O . GLU A 1 128 ? -18.021 -25.619 3.755 1.00 75.44 128 GLU A O 1
ATOM 987 N N . GLU A 1 129 ? -16.182 -25.161 4.964 1.00 79.50 129 GLU A N 1
ATOM 988 C CA . GLU A 1 129 ? -16.696 -23.972 5.645 1.00 79.50 129 GLU A CA 1
ATOM 989 C C . GLU A 1 129 ? -15.612 -22.886 5.718 1.00 79.50 129 GLU A C 1
ATOM 991 O O . GLU A 1 129 ? -14.420 -23.175 5.839 1.00 79.50 129 GLU A O 1
ATOM 996 N N . SER A 1 130 ? -16.014 -21.616 5.625 1.00 84.38 130 SER A N 1
ATOM 997 C CA . SER A 1 130 ? -15.122 -20.468 5.806 1.00 84.38 130 SER A CA 1
ATOM 998 C C . SER A 1 130 ? -15.906 -19.257 6.299 1.00 84.38 130 SER A C 1
ATOM 1000 O O . SER A 1 130 ? -16.913 -18.877 5.703 1.00 84.38 130 SER A O 1
ATOM 1002 N N . ILE A 1 131 ? -15.402 -18.610 7.352 1.00 90.62 131 ILE A N 1
ATOM 1003 C CA . ILE A 1 131 ? -15.963 -17.357 7.878 1.00 90.62 131 ILE A CA 1
ATOM 1004 C C . ILE A 1 131 ? -15.538 -16.126 7.065 1.00 90.62 131 ILE A C 1
ATOM 1006 O O . ILE A 1 131 ? -16.024 -15.025 7.313 1.00 90.62 131 ILE A O 1
ATOM 1010 N N . GLN A 1 132 ? -14.643 -16.291 6.085 1.00 89.88 132 GLN A N 1
ATOM 1011 C CA . GLN A 1 132 ? -13.971 -15.187 5.401 1.00 89.88 132 GLN A CA 1
ATOM 1012 C C . GLN A 1 132 ? -14.941 -14.235 4.702 1.00 89.88 132 GLN A C 1
ATOM 1014 O O . GLN A 1 132 ? -14.867 -13.026 4.888 1.00 89.88 132 GLN A O 1
ATOM 1019 N N . ALA A 1 133 ? -15.884 -14.767 3.923 1.00 89.62 133 ALA A N 1
ATOM 1020 C CA . ALA A 1 133 ? -16.837 -13.934 3.191 1.00 89.62 133 ALA A CA 1
ATOM 1021 C C . ALA A 1 133 ? -17.746 -13.129 4.137 1.00 89.62 133 ALA A C 1
ATOM 1023 O O . ALA A 1 133 ? -18.059 -11.964 3.871 1.00 89.62 133 ALA A O 1
ATOM 1024 N N . GLU A 1 134 ? -18.148 -13.733 5.259 1.00 93.56 134 GLU A N 1
ATOM 1025 C CA . GLU A 1 134 ? -18.955 -13.066 6.280 1.00 93.56 134 GLU A CA 1
ATOM 1026 C C . GLU A 1 134 ? -18.152 -11.988 7.011 1.00 93.56 134 GLU A C 1
ATOM 1028 O O . GLU A 1 134 ? -18.655 -10.876 7.183 1.00 93.56 134 GLU A O 1
ATOM 1033 N N . ALA A 1 135 ? -16.896 -12.284 7.359 1.00 94.06 135 ALA A N 1
ATOM 1034 C CA . ALA A 1 135 ? -15.958 -11.353 7.976 1.00 94.06 135 ALA A CA 1
ATOM 1035 C C . ALA A 1 135 ? -15.696 -10.135 7.079 1.00 94.06 135 ALA A C 1
ATOM 1037 O O . ALA A 1 135 ? -15.888 -8.997 7.509 1.00 94.06 135 ALA A O 1
ATOM 1038 N N . THR A 1 136 ? -15.370 -10.362 5.803 1.00 92.75 136 THR A N 1
ATOM 1039 C CA . THR A 1 136 ? -15.171 -9.302 4.804 1.00 92.75 136 THR A CA 1
ATOM 1040 C C . THR A 1 136 ? -16.413 -8.425 4.675 1.00 92.75 136 THR A C 1
ATOM 1042 O O . THR A 1 136 ? -16.322 -7.197 4.673 1.00 92.75 136 THR A O 1
ATOM 1045 N N . SER A 1 137 ? -17.605 -9.029 4.606 1.00 93.75 137 SER A N 1
ATOM 1046 C CA . SER A 1 137 ? -18.846 -8.255 4.548 1.00 93.75 137 SER A CA 1
ATOM 1047 C C . SER A 1 137 ? -19.105 -7.467 5.831 1.00 93.75 137 SER A C 1
ATOM 1049 O O . SER A 1 137 ? -19.686 -6.384 5.741 1.00 93.75 137 SER A O 1
ATOM 1051 N N . ALA A 1 138 ? -18.756 -8.008 6.999 1.00 95.62 138 ALA A N 1
ATOM 1052 C CA . ALA A 1 138 ? -18.950 -7.347 8.282 1.00 95.62 138 ALA A CA 1
ATOM 1053 C C . ALA A 1 138 ? -18.030 -6.129 8.424 1.00 95.62 138 ALA A C 1
ATOM 1055 O O . ALA A 1 138 ? -18.521 -5.069 8.799 1.00 95.62 138 ALA A O 1
ATOM 1056 N N . ILE A 1 139 ? -16.760 -6.255 8.034 1.00 94.94 139 ILE A N 1
ATOM 1057 C CA . ILE A 1 139 ? -15.774 -5.166 8.064 1.00 94.94 139 ILE A CA 1
ATOM 1058 C C . ILE A 1 139 ? -16.154 -4.055 7.088 1.00 94.94 139 ILE A C 1
ATOM 1060 O O . ILE A 1 139 ? -16.310 -2.912 7.497 1.00 94.94 139 ILE A O 1
ATOM 1064 N N . PHE A 1 140 ? -16.431 -4.380 5.823 1.00 93.56 140 PHE A N 1
ATOM 1065 C CA . PHE A 1 140 ? -16.809 -3.359 4.835 1.00 93.56 140 PHE A CA 1
ATOM 1066 C C . PHE A 1 140 ? -18.159 -2.687 5.102 1.00 93.56 140 PHE A C 1
ATOM 1068 O O . PHE A 1 140 ? -18.451 -1.650 4.514 1.00 93.56 140 PHE A O 1
ATOM 1075 N N . SER A 1 141 ? -19.010 -3.287 5.938 1.00 94.44 141 SER A N 1
ATOM 1076 C CA . SER A 1 141 ? -20.282 -2.681 6.352 1.00 94.44 141 SER A CA 1
ATOM 1077 C C . SER A 1 141 ? -20.225 -2.076 7.756 1.00 94.44 141 SER A C 1
ATOM 1079 O O . SER A 1 141 ? -21.281 -1.717 8.272 1.00 94.44 141 SER A O 1
ATOM 1081 N N . ASP A 1 142 ? -19.047 -2.056 8.386 1.00 94.31 142 ASP A N 1
ATOM 1082 C CA . ASP A 1 142 ? -18.814 -1.590 9.755 1.00 94.31 142 ASP A CA 1
ATOM 1083 C C . ASP A 1 142 ? -19.776 -2.201 10.803 1.00 94.31 142 ASP A C 1
ATOM 1085 O O . ASP A 1 142 ? -20.345 -1.535 11.667 1.00 94.31 142 ASP A O 1
ATOM 1089 N N . LYS A 1 143 ? -20.032 -3.515 10.700 1.00 96.25 143 LYS A N 1
ATOM 1090 C CA . LYS A 1 143 ? -20.978 -4.249 11.565 1.00 96.25 143 LYS A CA 1
ATOM 1091 C C . LYS A 1 143 ? -20.267 -4.919 12.738 1.00 96.25 143 LYS A C 1
ATOM 1093 O O . LYS A 1 143 ? -20.062 -6.136 12.718 1.00 96.25 143 LYS A O 1
ATOM 1098 N N . ALA A 1 144 ? -19.976 -4.145 13.781 1.00 95.81 144 ALA A N 1
ATOM 1099 C CA . ALA A 1 144 ? -19.311 -4.611 15.003 1.00 95.81 144 ALA A CA 1
ATOM 1100 C C . ALA A 1 144 ? -19.956 -5.866 15.629 1.00 95.81 144 ALA A C 1
ATOM 1102 O O . ALA A 1 144 ? -19.253 -6.811 15.975 1.00 95.81 144 ALA A O 1
ATOM 1103 N N . GLU A 1 145 ? -21.291 -5.940 15.690 1.00 96.12 145 GLU A N 1
ATOM 1104 C CA . GLU A 1 145 ? -22.003 -7.107 16.242 1.00 96.12 145 GLU A CA 1
ATOM 1105 C C . GLU A 1 145 ? -21.663 -8.410 15.502 1.00 96.12 145 GLU A C 1
ATOM 1107 O O . GLU A 1 145 ? -21.492 -9.461 16.116 1.00 96.12 145 GLU A O 1
ATOM 1112 N N . LYS A 1 146 ? -21.526 -8.352 14.171 1.00 96.19 146 LYS A N 1
ATOM 1113 C CA . LYS A 1 146 ? -21.155 -9.523 13.369 1.00 96.19 146 LYS A CA 1
ATOM 1114 C C . LYS A 1 146 ? -19.693 -9.904 13.559 1.00 96.19 146 LYS A C 1
ATOM 1116 O O . LYS A 1 146 ? -19.398 -11.088 13.644 1.00 96.19 146 LYS A O 1
ATOM 1121 N N . ILE A 1 147 ? -18.801 -8.919 13.644 1.00 96.38 147 ILE A N 1
ATOM 1122 C CA . ILE A 1 147 ? -17.372 -9.144 13.914 1.00 96.38 147 ILE A CA 1
ATOM 1123 C C . ILE A 1 147 ? -17.215 -9.868 15.258 1.00 96.38 147 ILE A C 1
ATOM 1125 O O . ILE A 1 147 ? -16.510 -10.874 15.347 1.00 96.38 147 ILE A O 1
ATOM 1129 N N . GLN A 1 148 ? -17.972 -9.431 16.268 1.00 96.12 148 GLN A N 1
ATOM 1130 C CA . GLN A 1 148 ? -18.004 -10.057 17.584 1.00 96.12 148 GLN A CA 1
ATOM 1131 C C . GLN A 1 148 ? -18.570 -11.485 17.548 1.00 96.12 148 GLN A C 1
ATOM 1133 O O . GLN A 1 148 ? -17.999 -12.375 18.172 1.00 96.12 148 GLN A O 1
ATOM 1138 N N . LEU A 1 149 ? -19.650 -11.735 16.798 1.00 96.69 149 LEU A N 1
ATOM 1139 C CA . LEU A 1 149 ? -20.220 -13.082 16.629 1.00 96.69 149 LEU A CA 1
ATOM 1140 C C . LEU A 1 149 ? -19.247 -14.066 15.964 1.00 96.69 149 LEU A C 1
ATOM 1142 O O . LEU A 1 149 ? -19.264 -15.253 16.286 1.00 96.69 149 LEU A O 1
ATOM 1146 N N . LEU A 1 150 ? -18.397 -13.578 15.058 1.00 95.56 150 LEU A N 1
ATOM 1147 C CA . LEU A 1 150 ? -17.356 -14.366 14.394 1.00 95.56 150 LEU A CA 1
ATOM 1148 C C . LEU A 1 150 ? -16.098 -14.558 15.260 1.00 95.56 150 LEU A C 1
ATOM 1150 O O . LEU A 1 150 ? -15.156 -15.212 14.818 1.00 95.56 150 LEU A O 1
ATOM 1154 N N . ASN A 1 151 ? -16.074 -14.014 16.485 1.00 96.00 151 ASN A N 1
ATOM 1155 C CA . ASN A 1 151 ? -14.935 -14.032 17.409 1.00 96.00 151 ASN A CA 1
ATOM 1156 C C . ASN A 1 151 ? -13.638 -13.452 16.816 1.00 96.00 151 ASN A C 1
ATOM 1158 O O . ASN A 1 151 ? -12.542 -13.835 17.226 1.00 96.00 151 ASN A O 1
ATOM 1162 N N . ILE A 1 152 ? -13.746 -12.526 15.861 1.00 96.56 152 ILE A N 1
ATOM 1163 C CA . ILE A 1 152 ? -12.583 -11.854 15.279 1.00 96.56 152 ILE A CA 1
ATOM 1164 C C . ILE A 1 152 ? -12.045 -10.867 16.312 1.00 96.56 152 ILE A C 1
ATOM 1166 O O . ILE A 1 152 ? -12.779 -10.013 16.807 1.00 96.56 152 ILE A O 1
ATOM 1170 N N . THR A 1 153 ? -10.764 -10.997 16.646 1.00 96.88 153 THR A N 1
ATOM 1171 C CA . THR A 1 153 ? -10.111 -10.157 17.658 1.00 96.88 153 THR A CA 1
ATOM 1172 C C . THR A 1 153 ? -9.177 -9.128 17.044 1.00 96.88 153 THR A C 1
ATOM 1174 O O . THR A 1 153 ? -8.996 -8.054 17.613 1.00 96.88 153 THR A O 1
ATOM 1177 N N . HIS A 1 154 ? -8.592 -9.446 15.891 1.00 96.81 154 HIS A N 1
ATOM 1178 C CA . HIS A 1 154 ? -7.617 -8.602 15.211 1.00 96.81 154 HIS A CA 1
ATOM 1179 C C . HIS A 1 154 ? -7.884 -8.573 13.708 1.00 96.81 154 HIS A C 1
ATOM 1181 O O . HIS A 1 154 ? -8.607 -9.418 13.176 1.00 96.81 154 HIS A O 1
ATOM 1187 N N . ALA A 1 155 ? -7.272 -7.622 13.016 1.00 95.62 155 ALA A N 1
ATOM 1188 C CA . ALA A 1 155 ? -7.245 -7.569 11.563 1.00 95.62 155 ALA A CA 1
ATOM 1189 C C . ALA A 1 155 ? -5.866 -7.129 11.070 1.00 95.62 155 ALA A C 1
ATOM 1191 O O . ALA A 1 155 ? -5.151 -6.420 11.773 1.00 95.62 155 ALA A O 1
ATOM 1192 N N . VAL A 1 156 ? -5.502 -7.537 9.860 1.00 94.25 156 VAL A N 1
ATOM 1193 C CA . VAL A 1 156 ? -4.300 -7.080 9.161 1.00 94.25 156 VAL A CA 1
ATOM 1194 C C . VAL A 1 156 ? -4.668 -6.490 7.808 1.00 94.25 156 VAL A C 1
ATOM 1196 O O . VAL A 1 156 ? -5.579 -6.971 7.126 1.00 94.25 156 VAL A O 1
ATOM 1199 N N . SER A 1 157 ? -3.947 -5.448 7.415 1.00 92.81 157 SER A N 1
ATOM 1200 C CA . SER A 1 157 ? -4.099 -4.783 6.123 1.00 92.81 157 SER A CA 1
ATOM 1201 C C . SER A 1 157 ? -2.740 -4.498 5.497 1.00 92.81 157 SER A C 1
ATOM 1203 O O . SER A 1 157 ? -1.803 -4.138 6.202 1.00 92.81 157 SER A O 1
ATOM 1205 N N . SER A 1 158 ? -2.660 -4.631 4.174 1.00 92.00 158 SER A N 1
ATOM 1206 C CA . SER A 1 158 ? -1.491 -4.267 3.362 1.00 92.00 158 SER A CA 1
ATOM 1207 C C . SER A 1 158 ? -1.793 -2.970 2.596 1.00 92.00 158 SER A C 1
ATOM 1209 O O . SER A 1 158 ? -2.959 -2.750 2.245 1.00 92.00 158 SER A O 1
ATOM 1211 N N . PRO A 1 159 ? -0.791 -2.121 2.296 1.00 91.06 159 PRO A N 1
ATOM 1212 C CA . PRO A 1 159 ? -0.995 -0.871 1.555 1.00 91.06 159 PRO A CA 1
ATOM 1213 C C . PRO A 1 159 ? -1.365 -1.100 0.076 1.00 91.06 159 PRO A C 1
ATOM 1215 O O . PRO A 1 159 ? -1.903 -0.219 -0.597 1.00 91.06 159 PRO A O 1
ATOM 1218 N N . ILE A 1 160 ? -1.150 -2.309 -0.447 1.00 90.00 160 ILE A N 1
ATOM 1219 C CA . ILE A 1 160 ? -1.625 -2.677 -1.786 1.00 90.00 160 ILE A CA 1
ATOM 1220 C C . ILE A 1 160 ? -3.171 -2.787 -1.783 1.00 90.00 160 ILE A C 1
ATOM 1222 O O . ILE A 1 160 ? -3.814 -2.674 -2.829 1.00 90.00 160 ILE A O 1
ATOM 1226 N N . GLY A 1 161 ? -3.785 -3.078 -0.629 1.00 89.25 161 GLY A N 1
ATOM 1227 C CA . GLY A 1 161 ? -5.201 -3.437 -0.473 1.00 89.25 161 GLY A CA 1
ATOM 1228 C C . GLY A 1 161 ? -6.088 -2.263 -0.114 1.00 89.25 161 GLY A C 1
ATOM 1229 O O . GLY A 1 161 ? -5.648 -1.118 -0.087 1.00 89.25 161 GLY A O 1
ATOM 1230 N N . THR A 1 162 ? -7.363 -2.549 0.152 1.00 90.25 162 THR A N 1
ATOM 1231 C CA . THR A 1 162 ? -8.350 -1.507 0.496 1.00 90.25 162 THR A CA 1
ATOM 1232 C C . THR A 1 162 ? -8.861 -1.620 1.923 1.00 90.25 162 THR A C 1
ATOM 1234 O O . THR A 1 162 ? -9.372 -0.648 2.478 1.00 90.25 162 THR A O 1
ATOM 1237 N N . VAL A 1 163 ? -8.702 -2.791 2.553 1.00 92.50 163 VAL A N 1
ATOM 1238 C CA . VAL A 1 163 ? -9.203 -3.059 3.908 1.00 92.50 163 VAL A CA 1
ATOM 1239 C C . VAL A 1 163 ? -8.673 -2.046 4.922 1.00 92.50 163 VAL A C 1
ATOM 1241 O O . VAL A 1 163 ? -9.438 -1.625 5.785 1.00 92.50 163 VAL A O 1
ATOM 1244 N N . GLY A 1 164 ? -7.410 -1.622 4.802 1.00 93.50 164 GLY A N 1
ATOM 1245 C CA . GLY A 1 164 ? -6.792 -0.668 5.730 1.00 93.50 164 GLY A CA 1
ATOM 1246 C C . GLY A 1 164 ? -7.581 0.634 5.870 1.00 93.50 164 GLY A C 1
ATOM 1247 O O . GLY A 1 164 ? -7.758 1.113 6.986 1.00 93.50 164 GLY A O 1
ATOM 1248 N N . TRP A 1 165 ? -8.155 1.149 4.778 1.00 93.62 165 TRP A N 1
ATOM 1249 C CA . TRP A 1 165 ? -8.953 2.377 4.819 1.00 93.62 165 TRP A CA 1
ATOM 1250 C C . TRP A 1 165 ? -10.279 2.203 5.557 1.00 93.62 165 TRP A C 1
ATOM 1252 O O . TRP A 1 165 ? -10.722 3.103 6.262 1.00 93.62 165 TRP A O 1
ATOM 1262 N N . TYR A 1 166 ? -10.910 1.032 5.432 1.00 95.00 166 TYR A N 1
ATOM 1263 C CA . TYR A 1 166 ? -12.129 0.722 6.182 1.00 95.00 166 TYR A CA 1
ATOM 1264 C C . TYR A 1 166 ? -11.849 0.553 7.674 1.00 95.00 166 TYR A C 1
ATOM 1266 O O . TYR A 1 166 ? -12.660 0.980 8.492 1.00 95.00 166 TYR A O 1
ATOM 1274 N N . LEU A 1 167 ? -10.720 -0.070 8.023 1.00 96.06 167 LEU A N 1
ATOM 1275 C CA . LEU A 1 167 ? -10.316 -0.247 9.416 1.00 96.06 167 LEU A CA 1
ATOM 1276 C C . LEU A 1 167 ? -9.963 1.102 10.046 1.00 96.06 167 LEU A C 1
ATOM 1278 O O . LEU A 1 167 ? -10.519 1.429 11.086 1.00 96.06 167 LEU A O 1
ATOM 1282 N N . GLY A 1 168 ? -9.136 1.916 9.387 1.00 95.25 168 GLY A N 1
ATOM 1283 C CA . GLY A 1 168 ? -8.760 3.231 9.903 1.00 95.25 168 GLY A CA 1
ATOM 1284 C C . GLY A 1 168 ? -9.929 4.211 9.988 1.00 95.25 168 GLY A C 1
ATOM 1285 O O . GLY A 1 168 ? -10.013 4.961 10.950 1.00 95.25 168 GLY A O 1
ATOM 1286 N N . ALA A 1 169 ? -10.888 4.185 9.057 1.00 93.94 169 ALA A N 1
ATOM 1287 C CA . ALA A 1 169 ? -12.084 5.034 9.145 1.00 93.94 169 ALA A CA 1
ATOM 1288 C C . ALA A 1 169 ? -13.097 4.573 10.217 1.00 93.94 169 ALA A C 1
ATOM 1290 O O . ALA A 1 169 ? -14.010 5.321 10.580 1.00 93.94 169 ALA A O 1
ATOM 1291 N N . SER A 1 170 ? -12.989 3.338 10.710 1.00 95.94 170 SER A N 1
ATOM 1292 C CA . SER A 1 170 ? -13.956 2.748 11.636 1.00 95.94 170 SER A CA 1
ATOM 1293 C C . SER A 1 170 ? -13.617 3.075 13.095 1.00 95.94 170 SER A C 1
ATOM 1295 O O . SER A 1 170 ? -12.465 2.962 13.505 1.00 95.94 170 SER A O 1
ATOM 1297 N N . PRO A 1 171 ? -14.615 3.400 13.938 1.00 96.31 171 PRO A N 1
ATOM 1298 C CA . PRO A 1 171 ? -14.383 3.635 15.360 1.00 96.31 171 PRO A CA 1
ATOM 1299 C C . PRO A 1 171 ? -14.133 2.338 16.153 1.00 96.31 171 PRO A C 1
ATOM 1301 O O . PRO A 1 171 ? -13.885 2.407 17.355 1.00 96.31 171 PRO A O 1
ATOM 1304 N N . TYR A 1 172 ? -14.242 1.159 15.526 1.00 97.44 172 TYR A N 1
ATOM 1305 C CA . TYR A 1 172 ? -14.120 -0.147 16.186 1.00 97.44 172 TYR A CA 1
ATOM 1306 C C . TYR A 1 172 ? -12.752 -0.813 16.003 1.00 97.44 172 TYR A C 1
ATOM 1308 O O . TYR A 1 172 ? -12.584 -1.966 16.408 1.00 97.44 172 TYR A O 1
ATOM 1316 N N . TRP A 1 173 ? -11.788 -0.147 15.370 1.00 97.62 173 TRP A N 1
ATOM 1317 C CA . TRP A 1 173 ? -10.476 -0.722 15.087 1.00 97.62 173 TRP A CA 1
ATOM 1318 C C . TRP A 1 173 ? -9.359 0.194 15.559 1.00 97.62 173 TRP A C 1
ATOM 1320 O O . TRP A 1 173 ? -9.204 1.316 15.096 1.00 97.62 173 TRP A O 1
ATOM 1330 N N . THR A 1 174 ? -8.540 -0.316 16.472 1.00 97.06 174 THR A N 1
ATOM 1331 C CA . THR A 1 174 ? -7.385 0.403 17.011 1.00 97.06 174 THR A CA 1
ATOM 1332 C C . THR A 1 174 ? -6.117 -0.079 16.327 1.00 97.06 174 THR A C 1
ATOM 1334 O O . THR A 1 174 ? -5.820 -1.274 16.364 1.00 97.06 174 THR A O 1
ATOM 1337 N N . LEU A 1 175 ? -5.340 0.837 15.751 1.00 95.94 175 LEU A N 1
ATOM 1338 C CA . LEU A 1 175 ? -4.017 0.530 15.209 1.00 95.94 175 LEU A CA 1
ATOM 1339 C C . LEU A 1 175 ? -3.054 0.142 16.345 1.00 95.94 175 LEU A C 1
ATOM 1341 O O . LEU A 1 175 ? -2.881 0.895 17.302 1.00 95.94 175 LEU A O 1
ATOM 1345 N N . ILE A 1 176 ? -2.428 -1.033 16.247 1.00 95.81 176 ILE A N 1
ATOM 1346 C CA . ILE A 1 176 ? -1.488 -1.551 17.259 1.00 95.81 176 ILE A CA 1
ATOM 1347 C C . ILE A 1 176 ? -0.044 -1.488 16.760 1.00 95.81 176 ILE A C 1
ATOM 1349 O O . ILE A 1 176 ? 0.872 -1.222 17.535 1.00 95.81 176 ILE A O 1
ATOM 1353 N N . ALA A 1 177 ? 0.161 -1.772 15.474 1.00 95.56 177 ALA A N 1
ATOM 1354 C CA . ALA A 1 177 ? 1.467 -1.740 14.834 1.00 95.56 177 ALA A CA 1
ATOM 1355 C C . ALA A 1 177 ? 1.321 -1.376 13.355 1.00 95.56 177 ALA A C 1
ATOM 1357 O O . ALA A 1 177 ? 0.359 -1.787 12.707 1.00 95.56 177 ALA A O 1
ATOM 1358 N N . GLU A 1 178 ? 2.300 -0.643 12.832 1.00 94.81 178 GLU A N 1
ATOM 1359 C CA . GLU A 1 178 ? 2.409 -0.276 11.421 1.00 94.81 178 GLU A CA 1
ATOM 1360 C C . GLU A 1 178 ? 3.862 -0.452 10.961 1.00 94.81 178 GLU A C 1
ATOM 1362 O O . GLU A 1 178 ? 4.799 -0.100 11.684 1.00 94.81 178 GLU A O 1
ATOM 1367 N N . ARG A 1 179 ? 4.041 -1.028 9.771 1.00 94.38 179 ARG A N 1
ATOM 1368 C CA . ARG A 1 179 ? 5.319 -1.275 9.096 1.00 94.38 179 ARG A CA 1
ATOM 1369 C C . ARG A 1 179 ? 5.143 -0.911 7.626 1.00 94.38 179 ARG A C 1
ATOM 1371 O O . ARG A 1 179 ? 4.448 -1.628 6.912 1.00 94.38 179 ARG A O 1
ATOM 1378 N N . ASP A 1 180 ? 5.709 0.211 7.191 1.00 90.81 180 ASP A N 1
ATOM 1379 C CA . ASP A 1 180 ? 5.699 0.648 5.785 1.00 90.81 180 ASP A CA 1
ATOM 1380 C C . ASP A 1 180 ? 4.302 0.612 5.126 1.00 90.81 180 ASP A C 1
ATOM 1382 O O . ASP A 1 180 ? 4.114 0.123 4.014 1.00 90.81 180 ASP A O 1
ATOM 1386 N N . GLY A 1 181 ? 3.285 1.083 5.860 1.00 89.56 181 GLY A N 1
ATOM 1387 C CA . GLY A 1 181 ? 1.878 1.115 5.433 1.00 89.56 181 GLY A CA 1
ATOM 1388 C C . GLY A 1 181 ? 1.099 -0.186 5.669 1.00 89.56 181 GLY A C 1
ATOM 1389 O O . GLY A 1 181 ? -0.127 -0.201 5.565 1.00 89.56 181 GLY A O 1
ATOM 1390 N N . SER A 1 182 ? 1.775 -1.280 6.026 1.00 93.06 182 SER A N 1
ATOM 1391 C CA . SER A 1 182 ? 1.128 -2.517 6.478 1.00 93.06 182 SER A CA 1
ATOM 1392 C C . SER A 1 182 ? 0.783 -2.399 7.953 1.00 93.06 182 SER A C 1
ATOM 1394 O O . SER A 1 182 ? 1.618 -1.982 8.751 1.00 93.06 182 SER A O 1
ATOM 1396 N N . ALA A 1 183 ? -0.434 -2.768 8.339 1.00 95.19 183 ALA A N 1
ATOM 1397 C CA . ALA A 1 183 ? -0.967 -2.442 9.655 1.00 95.19 183 ALA A CA 1
ATOM 1398 C C . ALA A 1 183 ? -1.662 -3.626 10.332 1.00 95.19 183 ALA A C 1
ATOM 1400 O O . ALA A 1 183 ? -2.366 -4.414 9.693 1.00 95.19 183 ALA A O 1
ATOM 1401 N N . LEU A 1 184 ? -1.471 -3.718 11.649 1.00 96.12 184 LEU A N 1
ATOM 1402 C CA . LEU A 1 184 ? -2.136 -4.649 12.554 1.00 96.12 184 LEU A CA 1
ATOM 1403 C C . LEU A 1 184 ? -3.101 -3.879 13.455 1.00 96.12 184 LEU A C 1
ATOM 1405 O O . LEU A 1 184 ? -2.722 -2.913 14.121 1.00 96.12 184 LEU A O 1
ATOM 1409 N N . TRP A 1 185 ? -4.331 -4.371 13.523 1.00 97.44 185 TRP A N 1
ATOM 1410 C CA . TRP A 1 185 ? -5.458 -3.718 14.173 1.00 97.44 185 TRP A CA 1
ATOM 1411 C C . TRP A 1 185 ? -6.060 -4.611 15.256 1.00 97.44 185 TRP A C 1
ATOM 1413 O O . TRP A 1 185 ? -6.170 -5.825 15.075 1.00 97.44 185 TRP A O 1
ATOM 1423 N N . ALA A 1 186 ? -6.489 -4.011 16.365 1.00 97.62 186 ALA A N 1
ATOM 1424 C CA . ALA A 1 186 ? -7.266 -4.652 17.423 1.00 97.62 186 ALA A CA 1
ATOM 1425 C C . ALA A 1 186 ? -8.727 -4.238 17.310 1.00 97.62 186 ALA A C 1
ATOM 1427 O O . ALA A 1 186 ? -9.027 -3.056 17.149 1.00 97.62 186 ALA A O 1
ATOM 1428 N N . PHE A 1 187 ? -9.628 -5.201 17.464 1.00 97.81 187 PHE A N 1
ATOM 1429 C CA . PHE A 1 187 ? -11.053 -4.923 17.523 1.00 97.81 187 PHE A CA 1
ATOM 1430 C C . PHE A 1 187 ? -11.433 -4.316 18.884 1.00 97.81 187 PHE A C 1
ATOM 1432 O O . PHE A 1 187 ? -11.262 -4.951 19.928 1.00 97.81 187 PHE A O 1
ATOM 1439 N N . ASP A 1 188 ? -11.986 -3.104 18.871 1.00 96.19 188 ASP A N 1
ATOM 1440 C CA . ASP A 1 188 ? -12.605 -2.443 20.017 1.00 96.19 188 ASP A CA 1
ATOM 1441 C C . ASP A 1 188 ? -14.126 -2.396 19.847 1.00 96.19 188 ASP A C 1
ATOM 1443 O O . ASP A 1 188 ? -14.688 -1.500 19.220 1.00 96.19 188 ASP A O 1
ATOM 1447 N N . ALA A 1 189 ? -14.822 -3.337 20.484 1.00 93.56 189 ALA A N 1
ATOM 1448 C CA . ALA A 1 189 ? -16.281 -3.390 20.456 1.00 93.56 189 ALA A CA 1
ATOM 1449 C C . ALA A 1 189 ? -16.962 -2.146 21.068 1.00 93.56 189 ALA A C 1
ATOM 1451 O O . ALA A 1 189 ? -18.160 -1.949 20.859 1.00 93.56 189 ALA A O 1
ATOM 1452 N N . ALA A 1 190 ? -16.245 -1.319 21.840 1.00 94.12 190 ALA A N 1
ATOM 1453 C CA . ALA A 1 190 ? -16.803 -0.106 22.430 1.00 94.12 190 ALA A CA 1
ATOM 1454 C C . ALA A 1 190 ? -16.932 1.056 21.432 1.00 94.12 190 ALA A C 1
ATOM 1456 O O . ALA A 1 190 ? -17.630 2.021 21.754 1.00 94.12 190 ALA A O 1
ATOM 1457 N N . GLY A 1 191 ? -16.286 0.976 20.264 1.00 93.31 191 GLY A N 1
ATOM 1458 C CA . GLY A 1 191 ? -16.358 2.014 19.238 1.00 93.31 191 GLY A CA 1
ATOM 1459 C C . GLY A 1 191 ? -15.661 3.313 19.653 1.00 93.31 191 GLY A C 1
ATOM 1460 O O . GLY A 1 191 ? -16.245 4.387 19.503 1.00 93.31 191 GLY A O 1
ATOM 1461 N N . LYS A 1 192 ? -14.479 3.225 20.278 1.00 93.62 192 LYS A N 1
ATOM 1462 C CA . LYS A 1 192 ? -13.743 4.385 20.817 1.00 93.62 192 LYS A CA 1
ATOM 1463 C C . LYS A 1 192 ? -12.363 4.583 20.193 1.00 93.62 192 LYS A C 1
ATOM 1465 O O . LYS A 1 192 ? -11.593 5.398 20.703 1.00 93.62 192 LYS A O 1
ATOM 1470 N N . SER A 1 193 ? -12.043 3.848 19.137 1.00 94.31 193 SER A N 1
ATOM 1471 C CA . SER A 1 193 ? -10.783 3.993 18.415 1.00 94.31 193 SER A CA 1
ATOM 1472 C C . SER A 1 193 ? -10.715 5.342 17.700 1.00 94.31 193 SER A C 1
ATOM 1474 O O . SER A 1 193 ? -11.743 5.887 17.287 1.00 94.31 193 SER A O 1
ATOM 1476 N N . SER A 1 194 ? -9.505 5.892 17.569 1.00 91.81 194 SER A N 1
ATOM 1477 C CA . SER A 1 194 ? -9.286 7.071 16.733 1.00 91.81 194 SER A CA 1
ATOM 1478 C C . SER A 1 194 ? -9.514 6.710 15.270 1.00 91.81 194 SER A C 1
ATOM 1480 O O . SER A 1 194 ? -9.143 5.628 14.819 1.00 91.81 194 SER A O 1
ATOM 1482 N N . GLN A 1 195 ? -10.162 7.620 14.549 1.00 93.00 195 GLN A N 1
ATOM 1483 C CA . GLN A 1 195 ? -10.490 7.438 13.142 1.00 93.00 195 GLN A CA 1
ATOM 1484 C C . GLN A 1 195 ? -9.481 8.177 12.279 1.00 93.00 195 GLN A C 1
ATOM 1486 O O . GLN A 1 195 ? -8.997 9.250 12.646 1.00 93.00 195 GLN A O 1
ATOM 1491 N N . PHE A 1 196 ? -9.172 7.588 11.135 1.00 93.25 196 PHE A N 1
ATOM 1492 C CA . PHE A 1 196 ? -8.266 8.152 10.155 1.00 93.25 196 PHE A CA 1
ATOM 1493 C C . PHE A 1 196 ? -9.072 8.858 9.079 1.00 93.25 196 PHE A C 1
ATOM 1495 O O . PHE A 1 196 ? -10.129 8.390 8.645 1.00 93.25 196 PHE A O 1
ATOM 1502 N N . GLU A 1 197 ? -8.537 9.982 8.632 1.00 92.56 197 GLU A N 1
ATOM 1503 C CA . GLU A 1 197 ? -9.040 10.708 7.477 1.00 92.56 197 GLU A CA 1
ATOM 1504 C C . GLU A 1 197 ? -8.047 10.553 6.327 1.00 92.56 197 GLU A C 1
ATOM 1506 O O . GLU A 1 197 ? -6.846 10.382 6.542 1.00 92.56 197 GLU A O 1
ATOM 1511 N N . TYR A 1 198 ? -8.546 10.584 5.094 1.00 91.88 198 TYR A N 1
ATOM 1512 C CA . TYR A 1 198 ? -7.750 10.257 3.916 1.00 91.88 198 TYR A CA 1
ATOM 1513 C C . TYR A 1 198 ? -7.866 11.344 2.853 1.00 91.88 198 TYR A C 1
ATOM 1515 O O . TYR A 1 198 ? -8.959 11.843 2.577 1.00 91.88 198 TYR A O 1
ATOM 1523 N N . ALA A 1 199 ? -6.745 11.649 2.203 1.00 91.25 199 ALA A N 1
ATOM 1524 C CA . ALA A 1 199 ? -6.709 12.431 0.973 1.00 91.25 199 ALA A CA 1
ATOM 1525 C C . ALA A 1 199 ? -6.083 11.590 -0.139 1.00 91.25 199 ALA A C 1
ATOM 1527 O O . ALA A 1 199 ? -4.929 11.175 -0.030 1.00 91.25 199 ALA A O 1
ATOM 1528 N N . SER A 1 200 ? -6.842 11.317 -1.199 1.00 89.44 200 SER A N 1
ATOM 1529 C CA . SER A 1 200 ? -6.336 10.574 -2.350 1.00 89.44 200 SER A CA 1
ATOM 1530 C C . SER A 1 200 ? -5.456 11.457 -3.230 1.00 89.44 200 SER A C 1
ATOM 1532 O O . SER A 1 200 ? -5.755 12.629 -3.456 1.00 89.44 200 SER A O 1
ATOM 1534 N N . VAL A 1 201 ? -4.370 10.877 -3.744 1.00 87.69 201 VAL A N 1
ATOM 1535 C CA . VAL A 1 201 ? -3.534 11.492 -4.777 1.00 87.69 201 VAL A CA 1
ATOM 1536 C C . VAL A 1 201 ? -3.975 10.917 -6.119 1.00 87.69 201 VAL A C 1
ATOM 1538 O O . VAL A 1 201 ? -3.844 9.715 -6.379 1.00 87.69 201 VAL A O 1
ATOM 1541 N N . ASN A 1 202 ? -4.529 11.774 -6.969 1.00 78.69 202 ASN A N 1
ATOM 1542 C CA . ASN A 1 202 ? -5.001 11.405 -8.301 1.00 78.69 202 ASN A CA 1
ATOM 1543 C C . ASN A 1 202 ? -4.471 12.388 -9.358 1.00 78.69 202 ASN A C 1
ATOM 1545 O O . ASN A 1 202 ? -3.625 13.233 -9.067 1.00 78.69 202 ASN A O 1
ATOM 1549 N N . LEU A 1 203 ? -4.945 12.249 -10.598 1.00 71.12 203 LEU A N 1
ATOM 1550 C CA . LEU A 1 203 ? -4.531 13.091 -11.722 1.00 71.12 203 LEU A CA 1
ATOM 1551 C C . LEU A 1 203 ? -4.723 14.588 -11.446 1.00 71.12 203 LEU A C 1
ATOM 1553 O O . LEU A 1 203 ? -3.836 15.380 -11.751 1.00 71.12 203 LEU A O 1
ATOM 1557 N N . ASP A 1 204 ? -5.849 14.968 -10.842 1.00 80.19 204 ASP A N 1
ATOM 1558 C CA . ASP A 1 204 ? -6.168 16.371 -10.567 1.00 80.19 204 ASP A CA 1
ATOM 1559 C C . ASP A 1 204 ? -5.257 16.965 -9.487 1.00 80.19 204 ASP A C 1
ATOM 1561 O O . ASP A 1 204 ? -5.206 18.184 -9.331 1.00 80.19 204 ASP A O 1
ATOM 1565 N N . SER A 1 205 ? -4.535 16.115 -8.747 1.00 84.38 205 SER A N 1
ATOM 1566 C CA . SER A 1 205 ? -3.560 16.557 -7.757 1.00 84.38 205 SER A CA 1
ATOM 1567 C C . SER A 1 205 ? -2.244 17.006 -8.375 1.00 84.38 205 SER A C 1
ATOM 1569 O O . SER A 1 205 ? -1.503 17.748 -7.740 1.00 84.38 205 SER A O 1
ATOM 1571 N N . CYS A 1 206 ? -1.929 16.564 -9.591 1.00 85.12 206 CYS A N 1
ATOM 1572 C CA . CYS A 1 206 ? -0.662 16.869 -10.235 1.00 85.12 206 CYS A CA 1
ATOM 1573 C C . CYS A 1 206 ? -0.691 18.254 -10.897 1.00 85.12 206 CYS A C 1
ATOM 1575 O O . CYS A 1 206 ? -1.336 18.433 -11.930 1.00 85.12 206 CYS A O 1
ATOM 1577 N N . THR A 1 207 ? 0.014 19.235 -10.320 1.00 82.81 207 THR A N 1
ATOM 1578 C CA . THR A 1 207 ? 0.086 20.599 -10.875 1.00 82.81 207 THR A CA 1
ATOM 1579 C C . THR A 1 207 ? 1.407 20.878 -11.581 1.00 82.81 207 THR A C 1
ATOM 1581 O O . THR A 1 207 ? 1.401 21.383 -12.706 1.00 82.81 207 THR A O 1
ATOM 1584 N N . GLU A 1 208 ? 2.534 20.519 -10.965 1.00 86.38 208 GLU A N 1
ATOM 1585 C CA . GLU A 1 208 ? 3.872 20.729 -11.516 1.00 86.38 208 GLU A CA 1
ATOM 1586 C C . GLU A 1 208 ? 4.818 19.580 -11.145 1.00 86.38 208 GLU A C 1
ATOM 1588 O O . GLU A 1 208 ? 4.829 19.105 -10.012 1.00 86.38 208 GLU A O 1
ATOM 1593 N N . GLY A 1 209 ? 5.638 19.156 -12.111 1.00 85.00 209 GLY A N 1
ATOM 1594 C CA . GLY A 1 209 ? 6.749 18.231 -11.870 1.00 85.00 209 GLY A CA 1
ATOM 1595 C C . GLY A 1 209 ? 6.402 16.738 -11.823 1.00 85.00 209 GLY A C 1
ATOM 1596 O O . GLY A 1 209 ? 7.278 15.923 -11.556 1.00 85.00 209 GLY A O 1
ATOM 1597 N N . CYS A 1 210 ? 5.163 16.359 -12.131 1.00 89.88 210 CYS A N 1
ATOM 1598 C CA . CYS A 1 210 ? 4.685 14.980 -12.049 1.00 89.88 210 CYS A CA 1
ATOM 1599 C C . CYS A 1 210 ? 4.102 14.468 -13.374 1.00 89.88 210 CYS A C 1
ATOM 1601 O O . CYS A 1 210 ? 3.553 15.221 -14.179 1.00 89.88 210 CYS A O 1
ATOM 1603 N N . ASP A 1 211 ? 4.210 13.156 -13.571 1.00 89.56 211 ASP A N 1
ATOM 1604 C CA . ASP A 1 211 ? 3.635 12.408 -14.683 1.00 89.56 211 ASP A CA 1
ATOM 1605 C C . ASP A 1 211 ? 2.478 11.525 -14.199 1.00 89.56 211 ASP A C 1
ATOM 1607 O O . ASP A 1 211 ? 2.472 11.015 -13.076 1.00 89.56 211 ASP A O 1
ATOM 1611 N N . GLU A 1 212 ? 1.526 11.258 -15.089 1.00 86.56 212 GLU A N 1
ATOM 1612 C CA . GLU A 1 212 ? 0.502 10.241 -14.865 1.00 86.56 212 GLU A CA 1
ATOM 1613 C C . GLU A 1 212 ? 1.034 8.852 -15.245 1.00 86.56 212 GLU A C 1
ATOM 1615 O O . GLU A 1 212 ? 1.523 8.638 -16.358 1.00 86.56 212 GLU A O 1
ATOM 1620 N N . ARG A 1 213 ? 0.905 7.882 -14.332 1.00 87.69 213 ARG A N 1
ATOM 1621 C CA . ARG A 1 213 ? 1.252 6.474 -14.581 1.00 87.69 213 ARG A CA 1
ATOM 1622 C C . ARG A 1 213 ? 0.104 5.550 -14.232 1.00 87.69 213 ARG A C 1
ATOM 1624 O O . ARG A 1 213 ? -0.617 5.772 -13.264 1.00 87.69 213 ARG A O 1
ATOM 1631 N N . VAL A 1 214 ? -0.027 4.463 -14.984 1.00 88.31 214 VAL A N 1
ATOM 1632 C CA . VAL A 1 214 ? -0.995 3.406 -14.669 1.00 88.31 214 VAL A CA 1
ATOM 1633 C C . VAL A 1 214 ? -0.597 2.722 -13.360 1.00 88.31 214 VAL A C 1
ATOM 1635 O O . VAL A 1 214 ? 0.548 2.292 -13.213 1.00 88.31 214 VAL A O 1
ATOM 1638 N N . ASP A 1 215 ? -1.541 2.582 -12.427 1.00 87.50 215 ASP A N 1
ATOM 1639 C CA . ASP A 1 215 ? -1.326 1.854 -11.174 1.00 87.50 215 ASP A CA 1
ATOM 1640 C C . ASP A 1 215 ? -1.172 0.346 -11.480 1.00 87.50 215 ASP A C 1
ATOM 1642 O O . ASP A 1 215 ? -2.097 -0.282 -12.028 1.00 87.50 215 ASP A O 1
ATOM 1646 N N . PRO A 1 216 ? -0.025 -0.282 -11.147 1.00 85.19 216 PRO A N 1
ATOM 1647 C CA . PRO A 1 216 ? 0.172 -1.718 -11.350 1.00 85.19 216 PRO A CA 1
ATOM 1648 C C . PRO A 1 216 ? -0.835 -2.585 -10.588 1.00 85.19 216 PRO A C 1
ATOM 1650 O O . PRO A 1 216 ? -1.092 -3.733 -10.980 1.00 85.19 216 PRO A O 1
ATOM 1653 N N . TRP A 1 217 ? -1.394 -2.044 -9.506 1.00 86.06 217 TRP A N 1
ATOM 1654 C CA . TRP A 1 217 ? -2.214 -2.737 -8.523 1.00 86.06 217 TRP A CA 1
ATOM 1655 C C . TRP A 1 217 ? -3.703 -2.401 -8.619 1.00 86.06 217 TRP A C 1
ATOM 1657 O O . TRP A 1 217 ? -4.476 -2.945 -7.836 1.00 86.06 217 TRP A O 1
ATOM 1667 N N . ARG A 1 218 ? -4.137 -1.583 -9.590 1.00 85.25 218 ARG A N 1
ATOM 1668 C CA . ARG A 1 218 ? -5.551 -1.173 -9.760 1.00 85.25 218 ARG A CA 1
ATOM 1669 C C . ARG A 1 218 ? -6.550 -2.339 -9.731 1.00 85.25 218 ARG A C 1
ATOM 1671 O O . ARG A 1 218 ? -7.521 -2.303 -8.988 1.00 85.25 218 ARG A O 1
ATOM 1678 N N . GLU A 1 219 ? -6.234 -3.441 -10.414 1.00 83.19 219 GLU A N 1
ATOM 1679 C CA . GLU A 1 219 ? -7.079 -4.651 -10.482 1.00 83.19 219 GLU A CA 1
ATOM 1680 C C . GLU A 1 219 ? -7.112 -5.463 -9.172 1.00 83.19 219 GLU A C 1
ATOM 1682 O O . GLU A 1 219 ? -7.849 -6.441 -9.050 1.00 83.19 219 GLU A O 1
ATOM 1687 N N . HIS A 1 220 ? -6.281 -5.095 -8.195 1.00 79.94 220 HIS A N 1
ATOM 1688 C CA . HIS A 1 220 ? -6.216 -5.716 -6.874 1.00 79.94 220 HIS A CA 1
ATOM 1689 C C . HIS A 1 220 ? -6.889 -4.866 -5.786 1.00 79.94 220 HIS A C 1
ATOM 1691 O O . HIS A 1 220 ? -7.029 -5.342 -4.661 1.00 79.94 220 HIS A O 1
ATOM 1697 N N . ARG A 1 221 ? -7.337 -3.642 -6.105 1.00 82.12 221 ARG A N 1
ATOM 1698 C CA . ARG A 1 221 ? -8.040 -2.751 -5.175 1.00 82.12 221 ARG A CA 1
ATOM 1699 C C . ARG A 1 221 ? -9.549 -2.924 -5.332 1.00 82.12 221 ARG A C 1
ATOM 1701 O O . ARG A 1 221 ? -10.194 -2.283 -6.158 1.00 82.12 221 ARG A O 1
ATOM 1708 N N . PHE A 1 222 ? -10.142 -3.804 -4.532 1.00 78.00 222 PHE A N 1
ATOM 1709 C CA . PHE A 1 222 ? -11.590 -4.012 -4.550 1.00 78.00 222 PHE A CA 1
ATOM 1710 C C . PHE A 1 222 ? -12.285 -3.039 -3.604 1.00 78.00 222 PHE A C 1
ATOM 1712 O O . PHE A 1 222 ? -11.938 -2.988 -2.431 1.00 78.00 222 PHE A O 1
ATOM 1719 N N . ARG A 1 223 ? -13.330 -2.351 -4.085 1.00 84.62 223 ARG A N 1
ATOM 1720 C CA . ARG A 1 223 ? -14.111 -1.370 -3.304 1.00 84.62 223 ARG A CA 1
ATOM 1721 C C . ARG A 1 223 ? -13.205 -0.278 -2.741 1.00 84.62 223 ARG A C 1
ATOM 1723 O O . ARG A 1 223 ? -12.792 -0.333 -1.594 1.00 84.62 223 ARG A O 1
ATOM 1730 N N . ASP A 1 224 ? -12.901 0.694 -3.584 1.00 86.38 224 ASP A N 1
ATOM 1731 C CA . ASP A 1 224 ? -12.082 1.850 -3.240 1.00 86.38 224 ASP A CA 1
ATOM 1732 C C . ASP A 1 224 ? -12.956 2.974 -2.634 1.00 86.38 224 ASP A C 1
ATOM 1734 O O . ASP A 1 224 ? -13.685 3.635 -3.379 1.00 86.38 224 ASP A O 1
ATOM 1738 N N . PRO A 1 225 ? -12.956 3.173 -1.298 1.00 87.12 225 PRO A N 1
ATOM 1739 C CA . PRO A 1 225 ? -13.741 4.210 -0.634 1.00 87.12 225 PRO A CA 1
ATOM 1740 C C . PRO A 1 225 ? -13.183 5.624 -0.838 1.00 87.12 225 PRO A C 1
ATOM 1742 O O . PRO A 1 225 ? -13.933 6.580 -0.659 1.00 87.12 225 PRO A O 1
ATOM 1745 N N . ILE A 1 226 ? -11.900 5.768 -1.187 1.00 86.62 226 ILE A N 1
ATOM 1746 C CA . ILE A 1 226 ? -11.218 7.070 -1.292 1.00 86.62 226 ILE A CA 1
ATOM 1747 C C . ILE A 1 226 ? -11.039 7.532 -2.745 1.00 86.62 226 ILE A C 1
ATOM 1749 O O . ILE A 1 226 ? -10.560 8.640 -2.992 1.00 86.62 226 ILE A O 1
ATOM 1753 N N . GLY A 1 227 ? -11.462 6.710 -3.709 1.00 85.31 227 GLY A N 1
ATOM 1754 C CA . GLY A 1 227 ? -11.538 7.074 -5.121 1.00 85.31 227 GLY A CA 1
ATOM 1755 C C . GLY A 1 227 ? -10.173 7.366 -5.738 1.00 85.31 227 GLY A C 1
ATOM 1756 O O . GLY A 1 227 ? -10.034 8.321 -6.498 1.00 85.31 227 GLY A O 1
ATOM 1757 N N . LEU A 1 228 ? -9.169 6.555 -5.411 1.00 85.75 228 LEU A N 1
ATOM 1758 C CA . LEU A 1 228 ? -7.842 6.592 -6.012 1.00 85.75 228 LEU A CA 1
ATOM 1759 C C . LEU A 1 228 ? -7.890 6.449 -7.542 1.00 85.75 228 LEU A C 1
ATOM 1761 O O . LEU A 1 228 ? -7.113 7.094 -8.243 1.00 85.75 228 LEU A O 1
ATOM 1765 N N . GLY A 1 229 ? -8.771 5.606 -8.080 1.00 86.62 229 GLY A N 1
ATOM 1766 C CA . GLY A 1 229 ? -8.888 5.389 -9.529 1.00 86.62 229 GLY A CA 1
ATOM 1767 C C . GLY A 1 229 ? -7.765 4.525 -10.123 1.00 86.62 229 GLY A C 1
ATOM 1768 O O . GLY A 1 229 ? -7.118 3.763 -9.411 1.00 86.62 229 GLY A O 1
ATOM 1769 N N . GLU A 1 230 ? -7.533 4.626 -11.435 1.00 87.56 230 GLU A N 1
ATOM 1770 C CA . GLU A 1 230 ? -6.677 3.690 -12.196 1.00 87.56 230 GLU A CA 1
ATOM 1771 C C . GLU A 1 230 ? -5.216 4.149 -12.366 1.00 87.56 230 GLU A C 1
ATOM 1773 O O . GLU A 1 230 ? -4.357 3.365 -12.786 1.00 87.56 230 GLU A O 1
ATOM 1778 N N . THR A 1 231 ? -4.927 5.419 -12.077 1.00 89.44 231 THR A N 1
ATOM 1779 C CA . THR A 1 231 ? -3.630 6.061 -12.329 1.00 89.44 231 THR A CA 1
ATOM 1780 C C . THR A 1 231 ? -3.100 6.766 -11.087 1.00 89.44 231 THR A C 1
ATOM 1782 O O . THR A 1 231 ? -3.855 7.089 -10.174 1.00 89.44 231 THR A O 1
ATOM 1785 N N . ARG A 1 232 ? -1.781 6.967 -11.024 1.00 90.62 232 ARG A N 1
ATOM 1786 C CA . ARG A 1 232 ? -1.059 7.591 -9.907 1.00 90.62 232 ARG A CA 1
ATOM 1787 C C . ARG A 1 232 ? -0.193 8.734 -10.403 1.00 90.62 232 ARG A C 1
ATOM 1789 O O . ARG A 1 232 ? 0.341 8.666 -11.512 1.00 90.62 232 ARG A O 1
ATOM 1796 N N . ALA A 1 233 ? -0.005 9.723 -9.534 1.00 92.44 233 ALA A N 1
ATOM 1797 C CA . ALA A 1 233 ? 1.030 10.725 -9.717 1.00 92.44 233 ALA A CA 1
ATOM 1798 C C . ALA A 1 233 ? 2.403 10.070 -9.519 1.00 92.44 233 ALA A C 1
ATOM 1800 O O . ALA A 1 233 ? 2.648 9.398 -8.512 1.00 92.44 233 ALA A O 1
ATOM 1801 N N . PHE A 1 234 ? 3.282 10.255 -10.495 1.00 92.75 234 PHE A N 1
ATOM 1802 C CA . PHE A 1 234 ? 4.663 9.809 -10.465 1.00 92.75 234 PHE A CA 1
ATOM 1803 C C . PHE A 1 234 ? 5.590 11.020 -10.523 1.00 92.75 234 PHE A C 1
ATOM 1805 O O . PHE A 1 234 ? 5.477 11.838 -11.431 1.00 92.75 234 PHE A O 1
ATOM 1812 N N . VAL A 1 235 ? 6.511 11.117 -9.573 1.00 92.88 235 VAL A N 1
ATOM 1813 C CA . VAL A 1 235 ? 7.533 12.163 -9.516 1.00 92.88 235 VAL A CA 1
ATOM 1814 C C . VAL A 1 235 ? 8.881 11.529 -9.810 1.00 92.88 235 VAL A C 1
ATOM 1816 O O . VAL A 1 235 ? 9.306 10.615 -9.101 1.00 92.88 235 VAL A O 1
ATOM 1819 N N . GLU A 1 236 ? 9.547 11.985 -10.867 1.00 92.00 236 GLU A N 1
ATOM 1820 C CA . GLU A 1 236 ? 10.885 11.503 -11.201 1.00 92.00 236 GLU A CA 1
ATOM 1821 C C . GLU A 1 236 ? 11.888 11.930 -10.115 1.00 92.00 236 GLU A C 1
ATOM 1823 O O . GLU A 1 236 ? 11.799 13.026 -9.559 1.00 92.00 236 GLU A O 1
ATOM 1828 N N . ALA A 1 237 ? 12.854 11.068 -9.792 1.00 90.25 237 ALA A N 1
ATOM 1829 C CA . ALA A 1 237 ? 13.882 11.416 -8.816 1.00 90.25 237 ALA A CA 1
ATOM 1830 C C . ALA A 1 237 ? 14.670 12.673 -9.257 1.00 90.25 237 ALA A C 1
ATOM 1832 O O . ALA A 1 237 ? 14.926 12.868 -10.447 1.00 90.25 237 ALA A O 1
ATOM 1833 N N . SER A 1 238 ? 15.043 13.526 -8.295 1.00 86.75 238 SER A N 1
ATOM 1834 C CA . SER A 1 238 ? 15.647 14.859 -8.506 1.00 86.75 238 SER A CA 1
ATOM 1835 C C . SER A 1 238 ? 14.737 15.922 -9.150 1.00 86.75 238 SER A C 1
ATOM 1837 O O . SER A 1 238 ? 15.201 17.035 -9.393 1.00 86.75 238 SER A O 1
ATOM 1839 N N . GLN A 1 239 ? 13.452 15.644 -9.389 1.00 88.94 239 GLN A N 1
ATOM 1840 C CA . GLN A 1 239 ? 12.490 16.642 -9.861 1.00 88.94 239 GLN A CA 1
ATOM 1841 C C . GLN A 1 239 ? 11.665 17.202 -8.699 1.00 88.94 239 GLN A C 1
ATOM 1843 O O . GLN A 1 239 ? 10.934 16.466 -8.040 1.00 88.94 239 GLN A O 1
ATOM 1848 N N . GLU A 1 240 ? 11.757 18.508 -8.445 1.00 91.12 240 GLU A N 1
ATOM 1849 C CA . GLU A 1 240 ? 10.847 19.165 -7.499 1.00 91.12 240 GLU A CA 1
ATOM 1850 C C . GLU A 1 240 ? 9.412 19.117 -8.030 1.00 91.12 240 GLU A C 1
ATOM 1852 O O . GLU A 1 240 ? 9.171 19.212 -9.237 1.00 91.12 240 GLU A O 1
ATOM 1857 N N . SER A 1 241 ? 8.451 18.910 -7.137 1.00 92.19 241 SER A N 1
ATOM 1858 C CA . SER A 1 241 ? 7.041 18.796 -7.507 1.00 92.19 241 SER A CA 1
ATOM 1859 C C . SER A 1 241 ? 6.141 19.314 -6.408 1.00 92.19 241 SER A C 1
ATOM 1861 O O . SER A 1 241 ? 6.436 19.150 -5.225 1.00 92.19 241 SER A O 1
ATOM 1863 N N . THR A 1 242 ? 5.007 19.865 -6.816 1.00 92.69 242 THR A N 1
ATOM 1864 C CA . THR A 1 242 ? 3.937 20.269 -5.909 1.00 92.69 242 THR A CA 1
ATOM 1865 C C . THR A 1 242 ? 2.664 19.555 -6.327 1.00 92.69 242 THR A C 1
ATOM 1867 O O . THR A 1 242 ? 2.345 19.458 -7.514 1.00 92.69 242 THR A O 1
ATOM 1870 N N . LEU A 1 243 ? 1.941 19.034 -5.339 1.00 92.50 243 LEU A N 1
ATOM 1871 C CA . LEU A 1 243 ? 0.667 18.357 -5.535 1.00 92.50 243 LEU A CA 1
ATOM 1872 C C . LEU A 1 243 ? -0.430 19.054 -4.742 1.00 92.50 243 LEU A C 1
ATOM 1874 O O . LEU A 1 243 ? -0.300 19.229 -3.533 1.00 92.50 243 LEU A O 1
ATOM 1878 N N . GLU A 1 244 ? -1.523 19.406 -5.409 1.00 91.69 244 GLU A N 1
ATOM 1879 C CA . GLU A 1 244 ? -2.703 20.003 -4.782 1.00 91.69 244 GLU A CA 1
ATOM 1880 C C . GLU A 1 244 ? -3.722 18.916 -4.434 1.00 91.69 244 GLU A C 1
ATOM 1882 O O . GLU A 1 244 ? -4.419 18.363 -5.283 1.00 91.69 244 GLU A O 1
ATOM 1887 N N . LEU A 1 245 ? -3.834 18.589 -3.157 1.00 88.50 245 LEU A N 1
ATOM 1888 C CA . LEU A 1 245 ? -4.694 17.517 -2.680 1.00 88.50 245 LEU A CA 1
ATOM 1889 C C . LEU A 1 245 ? -6.031 18.091 -2.218 1.00 88.50 245 LEU A C 1
ATOM 1891 O O . LEU A 1 245 ? -6.092 19.002 -1.389 1.00 88.50 245 LEU A O 1
ATOM 1895 N N . LYS A 1 246 ? -7.114 17.527 -2.760 1.00 82.38 246 LYS A N 1
ATOM 1896 C CA . LYS A 1 246 ? -8.491 17.875 -2.402 1.00 82.38 246 LYS A CA 1
ATOM 1897 C C . LYS A 1 246 ? -9.119 16.727 -1.640 1.00 82.38 246 LYS A C 1
ATOM 1899 O O . LYS A 1 246 ? -9.342 15.651 -2.191 1.00 82.38 246 LYS A O 1
ATOM 1904 N N . ALA A 1 247 ? -9.422 16.969 -0.376 1.00 81.00 247 ALA A N 1
ATOM 1905 C CA . ALA A 1 247 ? -10.125 16.003 0.443 1.00 81.00 247 ALA A CA 1
ATOM 1906 C C . ALA A 1 247 ? -11.632 16.048 0.175 1.00 81.00 247 ALA A C 1
ATOM 1908 O O . ALA A 1 247 ? -12.208 17.101 -0.107 1.00 81.00 247 ALA A O 1
ATOM 1909 N N . ALA A 1 248 ? -12.290 14.895 0.299 1.00 77.19 248 ALA A N 1
ATOM 1910 C CA . ALA A 1 248 ? -13.745 14.806 0.180 1.00 77.19 248 ALA A CA 1
ATOM 1911 C C . ALA A 1 248 ? -14.483 15.481 1.358 1.00 77.19 248 ALA A C 1
ATOM 1913 O O . ALA A 1 248 ? -15.662 15.820 1.239 1.00 77.19 248 ALA A O 1
ATOM 1914 N N . SER A 1 249 ? -13.793 15.672 2.484 1.00 81.19 249 SER A N 1
ATOM 1915 C CA . SER A 1 249 ? -14.286 16.281 3.721 1.00 81.19 249 SER A CA 1
ATOM 1916 C C . SER A 1 249 ? -13.186 17.098 4.401 1.00 81.19 249 SER A C 1
ATOM 1918 O O . SER A 1 249 ? -12.012 16.904 4.096 1.00 81.19 249 SER A O 1
ATOM 1920 N N . GLU A 1 250 ? -13.569 17.967 5.345 1.00 85.25 250 GLU A N 1
ATOM 1921 C CA . GLU A 1 250 ? -12.614 18.754 6.141 1.00 85.25 250 GLU A CA 1
ATOM 1922 C C . GLU A 1 250 ? -11.671 17.831 6.900 1.00 85.25 250 GLU A C 1
ATOM 1924 O O . GLU A 1 250 ? -12.103 17.097 7.783 1.00 85.25 250 GLU A O 1
ATOM 1929 N N . LEU A 1 251 ? -10.392 17.892 6.531 1.00 85.19 251 LEU A N 1
ATOM 1930 C CA . LEU A 1 251 ? -9.317 17.166 7.183 1.00 85.19 251 LEU A CA 1
ATOM 1931 C C . LEU A 1 251 ? -8.899 17.903 8.437 1.00 85.19 251 LEU A C 1
ATOM 1933 O O . LEU A 1 251 ? -8.640 19.106 8.385 1.00 85.19 251 LEU A O 1
ATOM 1937 N N . ASN A 1 252 ? -8.754 17.199 9.546 1.00 86.88 252 ASN A N 1
ATOM 1938 C CA . ASN A 1 252 ? -8.170 17.738 10.758 1.00 86.88 252 ASN A CA 1
ATOM 1939 C C . ASN A 1 252 ? -6.637 17.634 10.716 1.00 86.88 252 ASN A C 1
ATOM 1941 O O . ASN A 1 252 ? -6.068 16.562 10.889 1.00 86.88 252 ASN A O 1
ATOM 1945 N N . LEU A 1 253 ? -5.963 18.772 10.540 1.00 84.88 253 LEU A N 1
ATOM 1946 C CA . LEU A 1 253 ? -4.497 18.867 10.514 1.00 84.88 253 LEU A CA 1
ATOM 1947 C C . LEU A 1 253 ? -3.858 18.980 11.912 1.00 84.88 253 LEU A C 1
ATOM 1949 O O . LEU A 1 253 ? -2.787 19.569 12.050 1.00 84.88 253 LEU A O 1
ATOM 1953 N N . ASN A 1 254 ? -4.527 18.501 12.960 1.00 88.06 254 ASN A N 1
ATOM 1954 C CA . ASN A 1 254 ? -3.985 18.471 14.315 1.00 88.06 254 ASN A CA 1
ATOM 1955 C C . ASN A 1 254 ? -3.720 17.020 14.720 1.00 88.06 254 ASN A C 1
ATOM 1957 O O . ASN A 1 254 ? -4.659 16.292 15.040 1.00 88.06 254 ASN A O 1
ATOM 1961 N N . GLY A 1 255 ? -2.450 16.624 14.701 1.00 90.50 255 GLY A N 1
ATOM 1962 C CA . GLY A 1 255 ? -2.021 15.241 14.889 1.00 90.50 255 GLY A CA 1
ATOM 1963 C C . GLY A 1 255 ? -0.911 14.901 13.904 1.00 90.50 255 GLY A C 1
ATOM 1964 O O . GLY A 1 255 ? -0.039 15.726 13.632 1.00 90.50 255 GLY A O 1
ATOM 1965 N N . THR A 1 256 ? -0.966 13.716 13.313 1.00 93.62 256 THR A N 1
ATOM 1966 C CA . THR A 1 256 ? 0.080 13.220 12.416 1.00 93.62 256 THR A CA 1
ATOM 1967 C C . THR A 1 256 ? -0.471 13.003 11.009 1.00 93.62 256 THR A C 1
ATOM 1969 O O . THR A 1 256 ? -1.514 12.372 10.845 1.00 93.62 256 THR A O 1
ATOM 1972 N N . ALA A 1 257 ? 0.246 13.474 9.986 1.00 94.31 257 ALA A N 1
ATOM 1973 C CA . ALA A 1 257 ? -0.038 13.157 8.589 1.00 94.31 257 ALA A CA 1
ATOM 1974 C C . ALA A 1 257 ? 1.009 12.187 8.043 1.00 94.31 257 ALA A C 1
ATOM 1976 O O . ALA A 1 257 ? 2.208 12.441 8.156 1.00 94.31 257 ALA A O 1
ATOM 1977 N N . CYS A 1 258 ? 0.566 11.092 7.437 1.00 95.31 258 CYS A N 1
ATOM 1978 C CA . CYS A 1 258 ? 1.425 10.083 6.837 1.00 95.31 258 CYS A CA 1
ATOM 1979 C C . CYS A 1 258 ? 1.238 10.047 5.322 1.00 95.31 258 CYS A C 1
ATOM 1981 O O . CYS A 1 258 ? 0.115 9.959 4.835 1.00 95.31 258 CYS A O 1
ATOM 1983 N N . VAL A 1 259 ? 2.336 10.113 4.577 1.00 95.81 259 VAL A N 1
ATOM 1984 C CA . VAL A 1 259 ? 2.365 9.973 3.120 1.00 95.81 259 VAL A CA 1
ATOM 1985 C C . VAL A 1 259 ? 2.632 8.510 2.792 1.00 95.81 259 VAL A C 1
ATOM 1987 O O . VAL A 1 259 ? 3.661 7.968 3.204 1.00 95.81 259 VAL A O 1
ATOM 1990 N N . VAL A 1 260 ? 1.725 7.889 2.036 1.00 95.75 260 VAL A N 1
ATOM 1991 C CA . VAL A 1 260 ? 1.870 6.509 1.560 1.00 95.75 260 VAL A CA 1
ATOM 1992 C C . VAL A 1 260 ? 2.260 6.507 0.085 1.00 95.75 260 VAL A C 1
ATOM 1994 O O . VAL A 1 260 ? 1.566 7.079 -0.768 1.00 95.75 260 VAL A O 1
ATOM 1997 N N . PHE A 1 261 ? 3.387 5.866 -0.219 1.00 95.38 261 PHE A N 1
ATOM 1998 C CA . PHE A 1 261 ? 4.008 5.911 -1.539 1.00 95.38 261 PHE A CA 1
ATOM 1999 C C . PHE A 1 261 ? 4.774 4.625 -1.881 1.00 95.38 261 PHE A C 1
ATOM 2001 O O . PHE A 1 261 ? 5.172 3.861 -1.004 1.00 95.38 261 PHE A O 1
ATOM 2008 N N . GLU A 1 262 ? 5.005 4.407 -3.174 1.00 94.44 262 GLU A N 1
ATOM 2009 C CA . GLU A 1 262 ? 5.937 3.404 -3.689 1.00 94.44 262 GLU A CA 1
ATOM 2010 C C . GLU A 1 262 ? 7.212 4.106 -4.187 1.00 94.44 262 GLU A C 1
ATOM 2012 O O . GLU A 1 262 ? 7.157 4.999 -5.039 1.00 94.44 262 GLU A O 1
ATOM 2017 N N . ALA A 1 263 ? 8.370 3.684 -3.687 1.00 93.75 263 ALA A N 1
ATOM 2018 C CA . ALA A 1 263 ? 9.670 4.022 -4.248 1.00 93.75 263 ALA A CA 1
ATOM 2019 C C . ALA A 1 263 ? 9.975 3.073 -5.416 1.00 93.75 263 ALA A C 1
ATOM 2021 O O . ALA A 1 263 ? 10.101 1.858 -5.236 1.00 93.75 263 ALA A O 1
ATOM 2022 N N . VAL A 1 264 ? 10.074 3.629 -6.623 1.00 91.88 264 VAL A N 1
ATOM 2023 C CA . VAL A 1 264 ? 10.484 2.900 -7.826 1.00 91.88 264 VAL A CA 1
ATOM 2024 C C . VAL A 1 264 ? 12.008 2.948 -7.887 1.00 91.88 264 VAL A C 1
ATOM 2026 O O . VAL A 1 264 ? 12.587 3.953 -8.300 1.00 91.88 264 VAL A O 1
ATOM 2029 N N . GLY A 1 265 ? 12.657 1.868 -7.452 1.00 89.00 265 GLY A N 1
ATOM 2030 C CA . GLY A 1 265 ? 14.103 1.838 -7.210 1.00 89.00 265 GLY A CA 1
ATOM 2031 C C . GLY A 1 265 ? 14.531 2.588 -5.940 1.00 89.00 265 GLY A C 1
ATOM 2032 O O . GLY A 1 265 ? 13.710 3.172 -5.237 1.00 89.00 265 GLY A O 1
ATOM 2033 N N . ASP A 1 266 ? 15.832 2.551 -5.642 1.00 89.56 266 ASP A N 1
ATOM 2034 C CA . ASP A 1 266 ? 16.397 3.227 -4.468 1.00 89.56 266 ASP A CA 1
ATOM 2035 C C . ASP A 1 266 ? 16.475 4.748 -4.677 1.00 89.56 266 ASP A C 1
ATOM 2037 O O . ASP A 1 266 ? 16.962 5.226 -5.708 1.00 89.56 266 ASP A O 1
ATOM 2041 N N . LEU A 1 267 ? 16.028 5.498 -3.670 1.00 90.69 267 LEU A N 1
ATOM 2042 C CA . LEU A 1 267 ? 15.951 6.956 -3.645 1.00 90.69 267 LEU A CA 1
ATOM 2043 C C . LEU A 1 267 ? 16.786 7.530 -2.495 1.00 90.69 267 LEU A C 1
ATOM 2045 O O . LEU A 1 267 ? 16.907 6.926 -1.427 1.00 90.69 267 LEU A O 1
ATOM 2049 N N . GLU A 1 268 ? 17.314 8.737 -2.686 1.00 89.56 268 GLU A N 1
ATOM 2050 C CA . GLU A 1 268 ? 18.125 9.436 -1.686 1.00 89.56 268 GLU A CA 1
ATOM 2051 C C . GLU A 1 268 ? 17.651 10.878 -1.500 1.00 89.56 268 GLU A C 1
ATOM 2053 O O . GLU A 1 268 ? 17.297 11.566 -2.460 1.00 89.56 268 GLU A O 1
ATOM 2058 N N . GLY A 1 269 ? 17.675 11.347 -0.251 1.00 89.25 269 GLY A N 1
ATOM 2059 C CA . GLY A 1 269 ? 17.453 12.757 0.063 1.00 89.25 269 GLY A CA 1
ATOM 2060 C C . GLY A 1 269 ? 16.025 13.266 -0.132 1.00 89.25 269 GLY A C 1
ATOM 2061 O O . GLY A 1 269 ? 15.837 14.462 -0.336 1.00 89.25 269 GLY A O 1
ATOM 2062 N N . LEU A 1 270 ? 15.027 12.388 -0.103 1.00 93.56 270 LEU A N 1
ATOM 2063 C CA . LEU A 1 270 ? 13.627 12.735 -0.327 1.00 93.56 270 LEU A CA 1
ATOM 2064 C C . LEU A 1 270 ? 13.065 13.537 0.853 1.00 93.56 270 LEU A C 1
ATOM 2066 O O . LEU A 1 270 ? 13.199 13.129 2.004 1.00 93.56 270 LEU A O 1
ATOM 2070 N N . THR A 1 271 ? 12.395 14.650 0.578 1.00 95.31 271 THR A N 1
ATOM 2071 C CA . THR A 1 271 ? 11.702 15.454 1.588 1.00 95.31 271 THR A CA 1
ATOM 2072 C C . THR A 1 271 ? 10.267 15.721 1.164 1.00 95.31 271 THR A C 1
ATOM 2074 O O . THR A 1 271 ? 10.014 16.161 0.044 1.00 95.31 271 THR A O 1
ATOM 2077 N N . PHE A 1 272 ? 9.339 15.493 2.089 1.00 96.38 272 PHE A N 1
ATOM 2078 C CA . PHE A 1 272 ? 7.941 15.888 1.965 1.00 96.38 272 PHE A CA 1
ATOM 2079 C C . PHE A 1 272 ? 7.673 17.090 2.859 1.00 96.38 272 PHE A C 1
ATOM 2081 O O . PHE A 1 272 ? 8.098 17.098 4.015 1.00 96.38 272 PHE A O 1
ATOM 2088 N N . THR A 1 273 ? 6.961 18.086 2.342 1.00 95.44 273 THR A N 1
ATOM 2089 C CA . THR A 1 273 ? 6.529 19.266 3.102 1.00 95.44 273 THR A CA 1
ATOM 2090 C C . THR A 1 273 ? 5.058 19.541 2.827 1.00 95.44 273 THR A C 1
ATOM 2092 O O . THR A 1 273 ? 4.639 19.569 1.674 1.00 95.44 273 THR A O 1
ATOM 2095 N N . ILE A 1 274 ? 4.263 19.756 3.874 1.00 93.00 274 ILE A N 1
ATOM 2096 C CA . ILE A 1 274 ? 2.850 20.120 3.736 1.00 93.00 274 ILE A CA 1
ATOM 2097 C C . ILE A 1 274 ? 2.710 21.645 3.784 1.00 93.00 274 ILE A C 1
ATOM 2099 O O . ILE A 1 274 ? 3.213 22.301 4.695 1.00 93.00 274 ILE A O 1
ATOM 2103 N N . ASN A 1 275 ? 1.987 22.213 2.818 1.00 90.56 275 ASN A N 1
ATOM 2104 C CA . ASN A 1 275 ? 1.672 23.641 2.699 1.00 90.56 275 ASN A CA 1
ATOM 2105 C C . ASN A 1 275 ? 2.904 24.567 2.728 1.00 90.56 275 ASN A C 1
ATOM 2107 O O . ASN A 1 275 ? 2.811 25.700 3.210 1.00 90.56 275 ASN A O 1
ATOM 2111 N N . GLY A 1 276 ? 4.064 24.091 2.263 1.00 86.25 276 GLY A N 1
ATOM 2112 C CA . GLY A 1 276 ? 5.334 24.811 2.367 1.00 86.25 276 GLY A CA 1
ATOM 2113 C C . GLY A 1 276 ? 5.790 25.113 3.804 1.00 86.25 276 GLY A C 1
ATOM 2114 O O . GLY A 1 276 ? 6.692 25.931 3.999 1.00 86.25 276 GLY A O 1
ATOM 2115 N N . ASP A 1 277 ? 5.180 24.499 4.824 1.00 88.69 277 ASP A N 1
ATOM 2116 C CA . ASP A 1 277 ? 5.541 24.712 6.221 1.00 88.69 277 ASP A CA 1
ATOM 2117 C C . ASP A 1 277 ? 6.665 23.758 6.627 1.00 88.69 277 ASP A C 1
ATOM 2119 O O . ASP A 1 277 ? 6.458 22.565 6.829 1.00 88.69 277 ASP A O 1
ATOM 2123 N N . SER A 1 278 ? 7.870 24.300 6.819 1.00 86.25 278 SER A N 1
ATOM 2124 C CA . SER A 1 278 ? 9.036 23.524 7.266 1.00 86.25 278 SER A CA 1
ATOM 2125 C C . SER A 1 278 ? 8.826 22.766 8.585 1.00 86.25 278 SER A C 1
ATOM 2127 O O . SER A 1 278 ? 9.546 21.807 8.854 1.00 86.25 278 SER A O 1
ATOM 2129 N N . THR A 1 279 ? 7.864 23.178 9.420 1.00 87.38 279 THR A N 1
ATOM 2130 C CA . THR A 1 279 ? 7.519 22.462 10.656 1.00 87.38 279 THR A CA 1
ATOM 2131 C C . THR A 1 279 ? 6.635 21.239 10.410 1.00 87.38 279 THR A C 1
ATOM 2133 O O . THR A 1 279 ? 6.652 20.326 11.229 1.00 87.38 279 THR A O 1
ATOM 2136 N N . MET A 1 280 ? 5.947 21.185 9.265 1.00 91.81 280 MET A N 1
ATOM 2137 C CA . MET A 1 280 ? 5.193 20.037 8.757 1.00 91.81 280 MET A CA 1
ATOM 2138 C C . MET A 1 280 ? 5.974 19.358 7.624 1.00 91.81 280 MET A C 1
ATOM 2140 O O . MET A 1 280 ? 5.502 19.255 6.489 1.00 91.81 280 MET A O 1
ATOM 2144 N N . SER A 1 281 ? 7.209 18.950 7.918 1.00 94.31 281 SER A N 1
ATOM 2145 C CA . SER A 1 281 ? 8.079 18.289 6.947 1.00 94.31 281 SER A CA 1
ATOM 2146 C C . SER A 1 281 ? 8.738 17.038 7.516 1.00 94.31 281 SER A C 1
ATOM 2148 O O . SER A 1 281 ? 8.937 16.905 8.726 1.00 94.31 281 SER A O 1
ATOM 2150 N N . THR A 1 282 ? 9.082 16.109 6.629 1.00 95.31 282 THR A N 1
ATOM 2151 C CA . THR A 1 282 ? 9.885 14.929 6.955 1.00 95.31 282 THR A CA 1
ATOM 2152 C C . THR A 1 282 ? 10.894 14.669 5.848 1.00 95.31 282 THR A C 1
ATOM 2154 O O . THR A 1 282 ? 10.563 14.734 4.662 1.00 95.31 282 THR A O 1
ATOM 2157 N N . THR A 1 283 ? 12.134 14.389 6.243 1.00 94.12 283 THR A N 1
ATOM 2158 C CA . THR A 1 283 ? 13.238 14.094 5.327 1.00 94.12 283 THR A CA 1
ATOM 2159 C C . THR A 1 283 ? 13.695 12.660 5.527 1.00 94.12 283 THR A C 1
ATOM 2161 O O . THR A 1 283 ? 14.066 12.247 6.628 1.00 94.12 283 THR A O 1
ATOM 2164 N N . LEU A 1 284 ? 13.715 11.917 4.430 1.00 92.69 284 LEU A N 1
ATOM 2165 C CA . LEU A 1 284 ? 14.164 10.543 4.338 1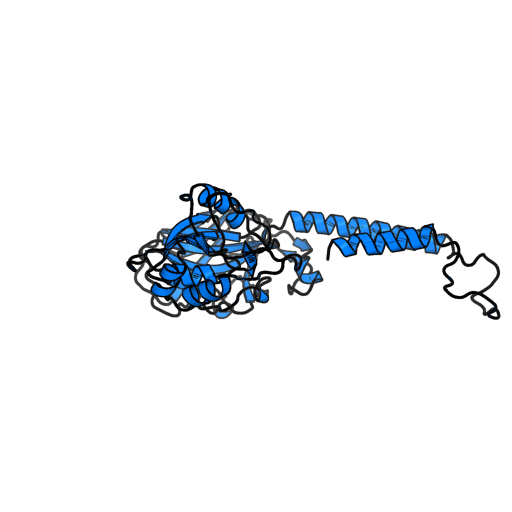.00 92.69 284 LEU A CA 1
ATOM 2166 C C . LEU A 1 284 ? 15.530 10.522 3.636 1.00 92.69 284 LEU A C 1
ATOM 2168 O O . LEU A 1 284 ? 15.611 10.777 2.433 1.00 92.69 284 LEU A O 1
ATOM 2172 N N . PRO A 1 285 ? 16.626 10.230 4.361 1.00 89.56 285 PRO A N 1
ATOM 2173 C CA . PRO A 1 285 ? 17.965 10.268 3.777 1.00 89.56 285 PRO A CA 1
ATOM 2174 C C . PRO A 1 285 ? 18.160 9.187 2.710 1.00 89.56 285 PRO A C 1
ATOM 2176 O O . PRO A 1 285 ? 18.825 9.436 1.710 1.00 89.56 285 PRO A O 1
ATOM 2179 N N . MET A 1 286 ? 17.566 8.010 2.912 1.00 90.44 286 MET A N 1
ATOM 2180 C CA . MET A 1 286 ? 17.602 6.886 1.984 1.00 90.44 286 MET A CA 1
ATOM 2181 C C . MET A 1 286 ? 16.272 6.140 2.056 1.00 90.44 286 MET A C 1
ATOM 2183 O O . MET A 1 286 ? 15.765 5.894 3.152 1.00 90.44 286 MET A O 1
ATOM 2187 N N . VAL A 1 287 ? 15.729 5.776 0.899 1.00 91.56 287 VAL A N 1
ATOM 2188 C CA . VAL A 1 287 ? 14.505 4.986 0.764 1.00 91.56 287 VAL A CA 1
ATOM 2189 C C . VAL A 1 287 ? 14.773 3.873 -0.235 1.00 91.56 287 VAL A C 1
ATOM 2191 O O . VAL A 1 287 ? 15.122 4.139 -1.381 1.00 91.56 287 VAL A O 1
ATOM 2194 N N . HIS A 1 288 ? 14.638 2.627 0.203 1.00 91.81 288 HIS A N 1
ATOM 2195 C CA . HIS A 1 288 ? 14.810 1.483 -0.685 1.00 91.81 288 HIS A CA 1
ATOM 2196 C C . HIS A 1 288 ? 13.602 1.296 -1.599 1.00 91.81 288 HIS A C 1
ATOM 2198 O O . HIS A 1 288 ? 12.500 1.727 -1.261 1.00 91.81 288 HIS A O 1
ATOM 2204 N N . ALA A 1 289 ? 13.783 0.613 -2.727 1.00 91.38 289 ALA A N 1
ATOM 2205 C CA . ALA A 1 289 ? 12.667 0.226 -3.588 1.00 91.38 289 ALA A CA 1
ATOM 2206 C C . ALA A 1 289 ? 11.554 -0.483 -2.784 1.00 91.38 289 ALA A C 1
ATOM 2208 O O . ALA A 1 289 ? 11.847 -1.311 -1.914 1.00 91.38 289 ALA A O 1
ATOM 2209 N N . GLY A 1 290 ? 10.283 -0.198 -3.083 1.00 92.25 290 GLY A N 1
ATOM 2210 C CA . GLY A 1 290 ? 9.139 -0.813 -2.399 1.00 92.25 290 GLY A CA 1
ATOM 2211 C C . GLY A 1 290 ? 8.095 0.169 -1.872 1.00 92.25 290 GLY A C 1
ATOM 2212 O O . GLY A 1 290 ? 8.100 1.350 -2.202 1.00 92.25 290 GLY A O 1
ATOM 2213 N N . TRP A 1 291 ? 7.171 -0.353 -1.068 1.00 93.75 291 TRP A N 1
ATOM 2214 C CA . TRP A 1 291 ? 6.119 0.415 -0.398 1.00 93.75 291 TRP A CA 1
ATOM 2215 C C . TRP A 1 291 ? 6.633 1.055 0.884 1.00 93.75 291 TRP A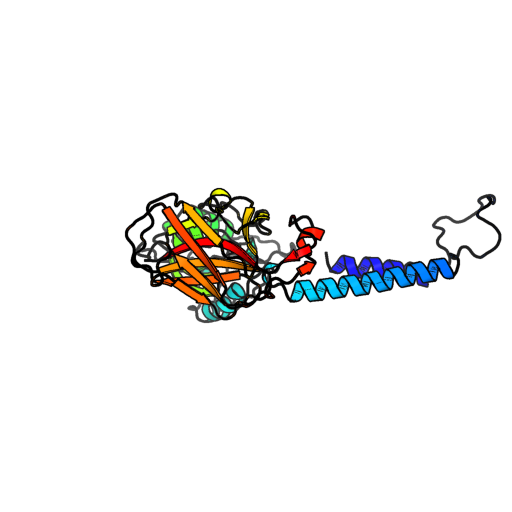 C 1
ATOM 2217 O O . TRP A 1 291 ? 7.367 0.402 1.619 1.00 93.75 291 TRP A O 1
ATOM 2227 N N . HIS A 1 292 ? 6.202 2.287 1.158 1.00 95.56 292 HIS A N 1
ATOM 2228 C CA . HIS A 1 292 ? 6.584 3.057 2.340 1.00 95.56 292 HIS A CA 1
ATOM 2229 C C . HIS A 1 292 ? 5.414 3.878 2.884 1.00 95.56 292 HIS A C 1
ATOM 2231 O O . HIS A 1 292 ? 4.535 4.325 2.144 1.00 95.56 292 HIS A O 1
ATOM 2237 N N . SER A 1 293 ? 5.451 4.120 4.193 1.00 95.19 293 SER A N 1
ATOM 2238 C CA . SER A 1 293 ? 4.596 5.077 4.900 1.00 95.19 293 SER A CA 1
ATOM 2239 C C . SER A 1 293 ? 5.500 5.931 5.778 1.00 95.19 293 SER A C 1
ATOM 2241 O O . SER A 1 293 ? 6.216 5.407 6.632 1.00 95.19 293 SER A O 1
ATOM 2243 N N . THR A 1 294 ? 5.519 7.242 5.543 1.00 95.06 294 THR A N 1
ATOM 2244 C CA . THR A 1 294 ? 6.295 8.179 6.364 1.00 95.06 294 THR A CA 1
ATOM 2245 C C . THR A 1 294 ? 5.393 9.241 6.944 1.00 95.06 294 THR A C 1
ATOM 2247 O O . THR A 1 294 ? 4.528 9.769 6.252 1.00 95.06 294 THR A O 1
ATOM 2250 N N . CYS A 1 295 ? 5.602 9.562 8.212 1.00 94.69 295 CYS A N 1
ATOM 2251 C CA . CYS A 1 295 ? 4.730 10.444 8.961 1.00 94.69 295 CYS A CA 1
ATOM 2252 C C . CYS A 1 295 ? 5.452 11.729 9.366 1.00 94.69 295 CYS A C 1
ATOM 2254 O O . CYS A 1 295 ? 6.652 11.725 9.647 1.00 94.69 295 CYS A O 1
ATOM 2256 N N . MET A 1 296 ? 4.698 12.820 9.425 1.00 94.31 296 MET A N 1
ATOM 2257 C CA . MET A 1 296 ? 5.130 14.112 9.938 1.00 94.31 296 MET A CA 1
ATOM 2258 C C . MET A 1 296 ? 4.071 14.687 10.872 1.00 94.31 296 MET A C 1
ATOM 2260 O O . MET A 1 296 ? 2.872 14.444 10.712 1.00 94.31 296 MET A O 1
ATOM 2264 N N . GLU A 1 297 ? 4.522 15.446 11.863 1.00 93.75 297 GLU A N 1
ATOM 2265 C CA . GLU A 1 297 ? 3.621 16.169 12.752 1.00 93.75 297 GLU A CA 1
ATOM 2266 C C . GLU A 1 297 ? 2.926 17.293 11.986 1.00 93.75 297 GLU A C 1
ATOM 2268 O O . GLU A 1 297 ? 3.533 17.997 11.176 1.00 93.75 297 GLU A O 1
ATOM 2273 N N . THR A 1 298 ? 1.643 17.471 12.265 1.00 90.50 298 THR A N 1
ATOM 2274 C CA . THR A 1 298 ? 0.815 18.517 11.676 1.00 90.50 298 THR A CA 1
ATOM 2275 C C . THR A 1 298 ? 0.198 19.368 12.772 1.00 90.50 298 THR A C 1
ATOM 2277 O O . THR A 1 298 ? -0.306 18.881 13.784 1.00 90.50 298 THR A O 1
ATOM 2280 N N . ASN A 1 299 ? 0.285 20.679 12.580 1.00 83.44 299 ASN A N 1
ATOM 2281 C CA . ASN A 1 299 ? -0.215 21.697 13.500 1.00 83.44 299 ASN A CA 1
ATOM 2282 C C . ASN A 1 299 ? -1.046 22.750 12.743 1.00 83.44 299 ASN A C 1
ATOM 2284 O O . ASN A 1 299 ? -0.815 23.955 12.830 1.00 83.44 299 ASN A O 1
ATOM 2288 N N . GLY A 1 300 ? -2.012 22.283 11.955 1.00 78.25 300 GLY A N 1
ATOM 2289 C CA . GLY A 1 300 ? -2.861 23.106 11.100 1.00 78.25 300 GLY A CA 1
ATOM 2290 C C . GLY A 1 300 ? -4.294 23.259 11.611 1.00 78.25 300 GLY A C 1
ATOM 2291 O O . GLY A 1 300 ? -4.733 22.622 12.568 1.00 78.25 300 GLY A O 1
ATOM 2292 N N . ARG A 1 301 ? -5.053 24.132 10.942 1.00 78.62 301 ARG A N 1
ATOM 2293 C CA . ARG A 1 301 ? -6.519 24.160 11.058 1.00 78.62 301 ARG A CA 1
ATOM 2294 C C . ARG A 1 301 ? -7.133 23.170 10.084 1.00 78.62 301 ARG A C 1
ATOM 2296 O O . ARG A 1 301 ? -6.491 22.803 9.103 1.00 78.62 301 ARG A O 1
ATOM 2303 N N . SER A 1 302 ? -8.389 22.812 10.330 1.00 84.75 302 SER A N 1
ATOM 2304 C CA . SER A 1 302 ? -9.130 21.979 9.396 1.00 84.75 302 SER A CA 1
ATOM 2305 C C . SER A 1 302 ? -9.194 22.615 8.007 1.00 84.75 302 SER A C 1
ATOM 2307 O O . SER A 1 302 ? -9.437 23.820 7.889 1.00 84.75 302 SER A O 1
ATOM 2309 N N . THR A 1 303 ? -8.940 21.818 6.971 1.00 86.56 303 THR A N 1
ATOM 2310 C CA . THR A 1 303 ? -8.916 22.269 5.573 1.00 86.56 303 THR A CA 1
ATOM 2311 C C . THR A 1 303 ? -9.416 21.178 4.630 1.00 86.56 303 THR A C 1
ATOM 2313 O O . THR A 1 303 ? -9.322 19.994 4.933 1.00 86.56 303 THR A O 1
ATOM 2316 N N . ASN A 1 304 ? -9.923 21.588 3.468 1.00 85.12 304 ASN A N 1
ATOM 2317 C CA . ASN A 1 304 ? -10.273 20.690 2.359 1.00 85.12 304 ASN A CA 1
ATOM 2318 C C . ASN A 1 304 ? -9.197 20.654 1.269 1.00 85.12 304 ASN A C 1
ATOM 2320 O O . ASN A 1 304 ? -9.237 19.792 0.396 1.00 85.12 304 ASN A O 1
ATOM 2324 N N . GLU A 1 305 ? -8.275 21.614 1.298 1.00 86.50 305 GLU A N 1
ATOM 2325 C CA . GLU A 1 305 ? -7.228 21.800 0.300 1.00 86.50 305 GLU A CA 1
ATOM 2326 C C . GLU A 1 305 ? -5.883 21.863 1.018 1.00 86.50 305 GLU A C 1
ATOM 2328 O O . GLU A 1 305 ? -5.739 22.565 2.028 1.00 86.50 305 GLU A O 1
ATOM 2333 N N . LEU A 1 306 ? -4.912 21.107 0.518 1.00 90.56 306 LEU A N 1
ATOM 2334 C CA . LEU A 1 306 ? -3.547 21.111 1.025 1.00 90.56 306 LEU A CA 1
ATOM 2335 C C . LEU A 1 306 ? -2.561 20.877 -0.112 1.00 90.56 306 LEU A C 1
ATOM 2337 O O . LEU A 1 306 ? -2.862 20.162 -1.065 1.00 90.56 306 LEU A O 1
ATOM 2341 N N . ASN A 1 307 ? -1.371 21.443 0.029 1.00 92.75 307 ASN A N 1
ATOM 2342 C CA . ASN A 1 307 ? -0.289 21.243 -0.921 1.00 92.75 307 ASN A CA 1
ATOM 2343 C C . ASN A 1 307 ? 0.735 20.286 -0.321 1.00 92.75 307 ASN A C 1
ATOM 2345 O O . ASN A 1 307 ? 1.133 20.455 0.831 1.00 92.75 307 ASN A O 1
ATOM 2349 N N . LEU A 1 308 ? 1.154 19.290 -1.093 1.00 94.62 308 LEU A N 1
ATOM 2350 C CA . LEU A 1 308 ? 2.294 18.445 -0.772 1.00 94.62 308 LEU A CA 1
ATOM 2351 C C . LEU A 1 308 ? 3.445 18.820 -1.700 1.00 94.62 308 LEU A C 1
ATOM 2353 O O . LEU A 1 308 ? 3.384 18.566 -2.902 1.00 94.62 308 LEU A O 1
ATOM 2357 N N . ASP A 1 309 ? 4.487 19.403 -1.126 1.00 94.69 309 ASP A N 1
ATOM 2358 C CA . ASP A 1 309 ? 5.725 19.731 -1.817 1.00 94.69 309 ASP A CA 1
ATOM 2359 C C . ASP A 1 309 ? 6.731 18.594 -1.639 1.00 94.69 309 ASP A C 1
ATOM 2361 O O . ASP A 1 309 ? 6.927 18.068 -0.535 1.00 94.69 309 ASP A O 1
ATOM 2365 N N . ILE A 1 310 ? 7.372 18.218 -2.739 1.00 94.81 310 ILE A N 1
ATOM 2366 C CA . ILE A 1 310 ? 8.336 17.126 -2.823 1.00 94.81 310 ILE A CA 1
ATOM 2367 C C . ILE A 1 310 ? 9.644 17.714 -3.323 1.00 94.81 310 ILE A C 1
ATOM 2369 O O . ILE A 1 310 ? 9.707 18.293 -4.409 1.00 94.81 310 ILE A O 1
ATOM 2373 N N . SER A 1 311 ? 10.692 17.554 -2.526 1.00 92.94 311 SER A N 1
ATOM 2374 C CA . SER A 1 311 ? 12.031 18.030 -2.853 1.00 92.94 311 SER A CA 1
ATOM 2375 C C . SER A 1 311 ? 13.083 16.963 -2.575 1.00 92.94 311 SER A C 1
ATOM 2377 O O . SER A 1 311 ? 12.846 15.986 -1.860 1.00 92.94 311 SER A O 1
ATOM 2379 N N . TRP A 1 312 ? 14.256 17.145 -3.176 1.00 90.81 312 TRP A N 1
ATOM 2380 C CA . TRP A 1 312 ? 15.348 16.179 -3.148 1.00 90.81 312 TRP A CA 1
ATOM 2381 C C . TRP A 1 312 ? 16.633 16.881 -2.720 1.00 90.81 312 TRP A C 1
ATOM 2383 O O . TRP A 1 312 ? 16.947 17.963 -3.211 1.00 90.81 312 TRP A O 1
ATOM 2393 N N . SER A 1 313 ? 17.404 16.267 -1.827 1.00 82.38 313 SER A N 1
ATOM 2394 C CA . SER A 1 313 ? 18.701 16.797 -1.394 1.00 82.38 313 SER A CA 1
ATOM 2395 C C . SER A 1 313 ? 19.884 16.283 -2.227 1.00 82.38 313 SER A C 1
ATOM 2397 O O . SER A 1 313 ? 21.027 16.597 -1.897 1.00 82.38 313 SER A O 1
ATOM 2399 N N . ALA A 1 314 ? 19.636 15.453 -3.247 1.00 62.94 314 ALA A N 1
ATOM 2400 C CA . ALA A 1 314 ? 20.666 14.780 -4.039 1.00 62.94 314 ALA A CA 1
ATOM 2401 C C . ALA A 1 314 ? 21.029 15.545 -5.328 1.00 62.94 314 ALA A C 1
ATOM 2403 O O . ALA A 1 314 ? 20.159 16.108 -5.993 1.00 62.94 314 ALA A O 1
ATOM 2404 N N . GLU A 1 315 ? 22.320 15.526 -5.687 1.00 57.03 315 GLU A N 1
ATOM 2405 C CA . GLU A 1 315 ? 22.846 16.042 -6.963 1.00 57.03 315 GLU A CA 1
ATOM 2406 C C . GLU A 1 315 ? 22.311 15.235 -8.174 1.00 57.03 315 GLU A C 1
ATOM 2408 O O . GLU A 1 315 ? 21.898 14.087 -8.023 1.00 57.03 315 GLU A O 1
ATOM 2413 N N . ASP A 1 316 ? 22.345 15.858 -9.361 1.00 52.38 316 ASP A N 1
ATOM 2414 C CA . ASP A 1 316 ? 21.709 15.565 -10.672 1.00 52.38 316 ASP A CA 1
ATOM 2415 C C . ASP A 1 316 ? 21.635 14.105 -11.230 1.00 52.38 316 ASP A C 1
ATOM 2417 O O . ASP A 1 316 ? 21.169 13.927 -12.354 1.00 52.38 316 ASP A O 1
ATOM 2421 N N . ASP A 1 317 ? 22.046 13.046 -10.519 1.00 56.78 317 ASP A N 1
ATOM 2422 C CA . ASP A 1 317 ? 22.217 11.676 -11.065 1.00 56.78 317 ASP A CA 1
ATOM 2423 C C . ASP A 1 317 ? 21.381 10.578 -10.355 1.00 56.78 317 ASP A C 1
ATOM 2425 O O . ASP A 1 317 ? 21.672 9.382 -10.456 1.00 56.78 317 ASP A O 1
ATOM 2429 N N . SER A 1 318 ? 20.328 10.956 -9.614 1.00 62.88 318 SER A N 1
ATOM 2430 C CA . SER A 1 318 ? 19.480 9.995 -8.879 1.00 62.88 318 SER A CA 1
ATOM 2431 C C . SER A 1 318 ? 18.457 9.257 -9.762 1.00 62.88 318 SER A C 1
ATOM 2433 O O . SER A 1 318 ? 18.046 8.141 -9.428 1.00 62.88 318 SER A O 1
ATOM 2435 N N . SER A 1 319 ? 18.088 9.833 -10.915 1.00 78.19 319 SER A N 1
ATOM 2436 C CA . SER A 1 319 ? 17.144 9.238 -11.868 1.00 78.19 319 SER A CA 1
ATOM 2437 C C . SER A 1 319 ? 17.825 8.220 -12.789 1.00 78.19 319 SER A C 1
ATOM 2439 O O . SER A 1 319 ? 18.416 8.544 -13.825 1.00 78.19 319 SER A O 1
ATOM 2441 N N . LYS A 1 320 ? 17.741 6.940 -12.422 1.00 85.31 320 LYS A N 1
ATOM 2442 C CA . LYS A 1 320 ? 18.311 5.819 -13.175 1.00 85.31 320 LYS A CA 1
ATOM 2443 C C . LYS A 1 320 ? 17.259 5.201 -14.081 1.00 85.31 320 LYS A C 1
ATOM 2445 O O . LYS A 1 320 ? 16.135 4.930 -13.670 1.00 85.31 320 LYS A O 1
ATOM 2450 N N . ARG A 1 321 ? 17.641 4.917 -15.328 1.00 87.81 321 ARG A N 1
ATOM 2451 C CA . ARG A 1 321 ? 16.787 4.185 -16.273 1.00 87.81 321 ARG A CA 1
ATOM 2452 C C . ARG A 1 321 ? 16.934 2.683 -16.098 1.00 87.81 321 ARG A C 1
ATOM 2454 O O . ARG A 1 321 ? 18.051 2.179 -16.001 1.00 87.81 321 ARG A O 1
ATOM 2461 N N . TRP A 1 322 ? 15.822 1.968 -16.178 1.00 85.50 322 TRP A N 1
ATOM 2462 C CA . TRP A 1 322 ? 15.788 0.513 -16.069 1.00 85.50 322 TRP A CA 1
ATOM 2463 C C . TRP A 1 322 ? 14.708 -0.088 -16.977 1.00 85.50 322 TRP A C 1
ATOM 2465 O O . TRP A 1 322 ? 13.875 0.626 -17.540 1.00 85.50 322 TRP A O 1
ATOM 2475 N N . VAL A 1 323 ? 14.762 -1.404 -17.203 1.00 83.62 323 VAL A N 1
ATOM 2476 C CA . VAL A 1 323 ? 13.767 -2.096 -18.034 1.00 83.62 323 VAL A CA 1
ATOM 2477 C C . VAL A 1 323 ? 12.607 -2.526 -17.154 1.00 83.62 323 VAL A C 1
ATOM 2479 O O . VAL A 1 323 ? 12.768 -3.409 -16.315 1.00 83.62 323 VAL A O 1
ATOM 2482 N N . ASN A 1 324 ? 11.427 -1.958 -17.390 1.00 83.88 324 ASN A N 1
ATOM 2483 C CA . ASN A 1 324 ? 10.250 -2.249 -16.590 1.00 83.88 324 ASN A CA 1
ATOM 2484 C C . ASN A 1 324 ? 9.534 -3.519 -17.101 1.00 83.88 324 ASN A C 1
ATOM 2486 O O . ASN A 1 324 ? 8.948 -3.531 -18.194 1.00 83.88 324 ASN A O 1
ATOM 2490 N N . PRO A 1 325 ? 9.533 -4.615 -16.318 1.00 77.88 325 PRO A N 1
ATOM 2491 C CA . PRO A 1 325 ? 8.890 -5.868 -16.698 1.00 77.88 325 PRO A CA 1
ATOM 2492 C C . PRO A 1 325 ? 7.360 -5.746 -16.751 1.00 77.88 325 PRO A C 1
ATOM 2494 O O . PRO A 1 325 ? 6.711 -6.509 -17.472 1.00 77.88 325 PRO A O 1
ATOM 2497 N N . LEU A 1 326 ? 6.762 -4.791 -16.030 1.00 80.44 326 LEU A N 1
ATOM 2498 C CA . LEU A 1 326 ? 5.326 -4.534 -16.096 1.00 80.44 326 LEU A CA 1
ATOM 2499 C C . LEU A 1 326 ? 4.927 -4.009 -17.472 1.00 80.44 326 LEU A C 1
ATOM 2501 O O . LEU A 1 326 ? 3.885 -4.435 -17.974 1.00 80.44 326 LEU A O 1
ATOM 2505 N N . GLY A 1 327 ? 5.766 -3.183 -18.104 1.00 80.94 327 GLY A N 1
ATOM 2506 C CA . GLY A 1 327 ? 5.572 -2.737 -19.484 1.00 80.94 327 GLY A CA 1
ATOM 2507 C C . GLY A 1 327 ? 5.552 -3.904 -20.469 1.00 80.94 327 GLY A C 1
ATOM 2508 O O . GLY A 1 327 ? 4.678 -3.984 -21.328 1.00 80.94 327 GLY A O 1
ATOM 2509 N N . ILE A 1 328 ? 6.441 -4.888 -20.285 1.00 76.19 328 ILE A N 1
ATOM 2510 C CA . ILE A 1 328 ? 6.460 -6.122 -21.096 1.00 76.19 328 ILE A CA 1
ATOM 2511 C C . ILE A 1 328 ? 5.166 -6.929 -20.907 1.00 76.19 328 ILE A C 1
ATOM 2513 O O . ILE A 1 328 ? 4.645 -7.508 -21.859 1.00 76.19 328 ILE A O 1
ATOM 2517 N N . SER A 1 329 ? 4.639 -6.976 -19.680 1.00 72.88 329 SER A N 1
ATOM 2518 C CA . SER A 1 329 ? 3.398 -7.695 -19.365 1.00 72.88 329 SER A CA 1
ATOM 2519 C C . SER A 1 329 ? 2.111 -6.945 -19.740 1.00 72.88 329 SER A C 1
ATOM 2521 O O . SER A 1 329 ? 1.034 -7.531 -19.652 1.00 72.88 329 SER A O 1
ATOM 2523 N N . GLY A 1 330 ? 2.204 -5.666 -20.127 1.00 75.94 330 GLY A N 1
ATOM 2524 C CA . GLY A 1 330 ? 1.057 -4.782 -20.370 1.00 75.94 330 GLY A CA 1
ATOM 2525 C C . GLY A 1 330 ? 0.370 -4.258 -19.102 1.00 75.94 330 GLY A C 1
ATOM 2526 O O . GLY A 1 330 ? -0.728 -3.713 -19.179 1.00 75.94 330 GLY A O 1
ATOM 2527 N N . ARG A 1 331 ? 0.983 -4.432 -17.923 1.00 78.62 331 ARG A N 1
ATOM 2528 C CA . ARG A 1 331 ? 0.475 -3.901 -16.644 1.00 78.62 331 ARG A CA 1
ATOM 2529 C C . ARG A 1 331 ? 0.893 -2.453 -16.383 1.00 78.62 331 ARG A C 1
ATOM 2531 O O . ARG A 1 331 ? 0.256 -1.815 -15.551 1.00 78.62 331 ARG A O 1
ATOM 2538 N N . SER A 1 332 ? 1.910 -1.964 -17.095 1.00 82.38 332 SER A N 1
ATOM 2539 C CA . SER A 1 332 ? 2.382 -0.574 -17.103 1.00 82.38 332 SER A CA 1
ATOM 2540 C C . SER A 1 332 ? 2.445 -0.048 -18.543 1.00 82.38 332 SER A C 1
ATOM 2542 O O . SER A 1 332 ? 2.476 -0.821 -19.501 1.00 82.38 332 SER A O 1
ATOM 2544 N N . ASP A 1 333 ? 2.451 1.273 -18.674 1.00 81.31 333 ASP A N 1
ATOM 2545 C CA . ASP A 1 333 ? 2.585 2.060 -19.898 1.00 81.31 333 ASP A CA 1
ATOM 2546 C C . ASP A 1 333 ? 4.041 2.222 -20.381 1.00 81.31 333 ASP A C 1
ATOM 2548 O O . ASP A 1 333 ? 4.263 2.560 -21.546 1.00 81.31 333 ASP A O 1
ATOM 2552 N N . ALA A 1 334 ? 5.037 1.949 -19.530 1.00 82.69 334 ALA A N 1
ATOM 255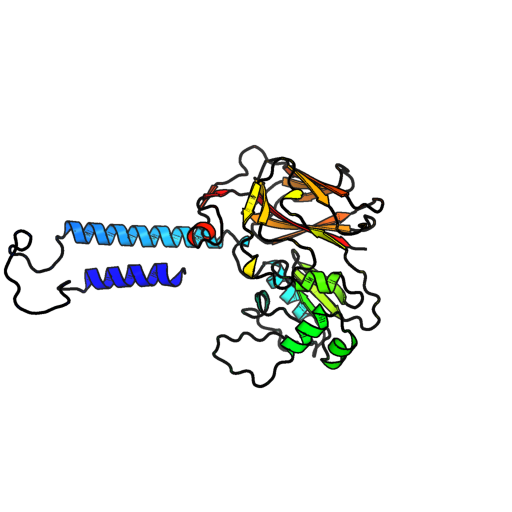3 C CA . ALA A 1 334 ? 6.451 2.168 -19.832 1.00 82.69 334 ALA A CA 1
ATOM 2554 C C . ALA A 1 334 ? 7.250 0.856 -19.933 1.00 82.69 334 ALA A C 1
ATOM 2556 O O . ALA A 1 334 ? 7.248 0.030 -19.026 1.00 82.69 334 ALA A O 1
ATOM 2557 N N . LEU A 1 335 ? 7.986 0.673 -21.040 1.00 84.25 335 LEU A N 1
ATOM 2558 C CA . LEU A 1 335 ? 8.957 -0.425 -21.200 1.00 84.25 335 LEU A CA 1
ATOM 2559 C C . LEU A 1 335 ? 10.324 -0.085 -20.586 1.00 84.25 335 LEU A C 1
ATOM 2561 O O . LEU A 1 335 ? 11.009 -0.953 -20.051 1.00 84.25 335 LEU A O 1
ATOM 2565 N N . LEU A 1 336 ? 10.733 1.175 -20.720 1.00 87.31 336 LEU A N 1
ATOM 2566 C CA . LEU A 1 336 ? 11.922 1.737 -20.094 1.00 87.31 336 LEU A CA 1
ATOM 2567 C C . LEU A 1 336 ? 11.435 2.774 -19.100 1.00 87.31 336 LEU A C 1
ATOM 2569 O O . LEU A 1 336 ? 10.805 3.750 -19.508 1.00 87.31 336 LEU A O 1
ATOM 2573 N N . ASP A 1 337 ? 11.707 2.534 -17.832 1.00 87.56 337 ASP A N 1
ATOM 2574 C CA . ASP A 1 337 ? 11.184 3.330 -16.732 1.00 87.56 337 ASP A CA 1
ATOM 2575 C C . ASP A 1 337 ? 12.332 4.006 -15.981 1.00 87.56 337 ASP A C 1
ATOM 2577 O O . ASP A 1 337 ? 13.512 3.782 -16.290 1.00 87.56 337 ASP A O 1
ATOM 2581 N N . ARG A 1 338 ? 11.990 4.895 -15.054 1.00 90.44 338 ARG A N 1
ATOM 2582 C CA . ARG A 1 338 ? 12.938 5.688 -14.274 1.00 90.44 338 ARG A CA 1
ATOM 2583 C C . ARG A 1 338 ? 12.733 5.470 -12.790 1.00 90.44 338 ARG A C 1
ATOM 2585 O O . ARG A 1 338 ? 11.661 5.046 -12.364 1.00 90.44 338 ARG A O 1
ATOM 2592 N N . THR A 1 339 ? 13.773 5.746 -12.017 1.00 91.19 339 THR A N 1
ATOM 2593 C CA . THR A 1 339 ? 13.624 5.815 -10.570 1.00 91.19 339 THR A CA 1
ATOM 2594 C C . THR A 1 339 ? 12.868 7.075 -10.178 1.00 91.19 339 THR A C 1
ATOM 2596 O O . THR A 1 339 ? 12.971 8.126 -10.817 1.00 91.19 339 THR A O 1
ATOM 2599 N N . GLY A 1 340 ? 12.055 6.948 -9.144 1.00 92.81 340 GLY A N 1
ATOM 2600 C CA . GLY A 1 340 ? 11.166 8.011 -8.715 1.00 92.81 340 GLY A CA 1
ATOM 2601 C C . GLY A 1 340 ? 10.143 7.501 -7.723 1.00 92.81 340 GLY A C 1
ATOM 2602 O O . GLY A 1 340 ? 10.291 6.430 -7.134 1.00 92.81 340 GLY A O 1
ATOM 2603 N N . LEU A 1 341 ? 9.096 8.286 -7.545 1.00 93.69 341 LEU A N 1
ATOM 2604 C CA . LEU A 1 341 ? 8.145 8.120 -6.470 1.00 93.69 341 LEU A CA 1
ATOM 2605 C C . LEU A 1 341 ? 6.728 8.083 -7.026 1.00 93.69 341 LEU A C 1
ATOM 2607 O O . LEU A 1 341 ? 6.291 9.013 -7.697 1.00 93.69 341 LEU A O 1
ATOM 2611 N N . ARG A 1 342 ? 5.999 7.006 -6.740 1.00 93.50 342 ARG A N 1
ATOM 2612 C CA . ARG A 1 342 ? 4.581 6.876 -7.073 1.00 93.50 342 ARG A CA 1
ATOM 2613 C C . ARG A 1 342 ? 3.757 7.137 -5.819 1.00 93.50 342 ARG A C 1
ATOM 2615 O O . ARG A 1 342 ? 3.882 6.420 -4.831 1.00 93.50 342 ARG A O 1
ATOM 2622 N N . LEU A 1 343 ? 2.916 8.163 -5.857 1.00 94.38 343 LEU A N 1
ATOM 2623 C CA . LEU A 1 343 ? 2.100 8.570 -4.712 1.00 94.38 343 LEU A CA 1
ATOM 2624 C C . LEU A 1 343 ? 0.718 7.958 -4.759 1.00 94.38 343 LEU A C 1
ATOM 2626 O O . LEU A 1 343 ? 0.110 7.858 -5.827 1.00 94.38 343 LEU A O 1
ATOM 2630 N N . HIS A 1 344 ? 0.218 7.594 -3.580 1.00 93.25 344 HIS A N 1
ATOM 2631 C CA . HIS A 1 344 ? -1.095 6.987 -3.449 1.00 93.25 344 HIS A CA 1
ATOM 2632 C C . HIS A 1 344 ? -2.049 7.856 -2.632 1.00 93.25 344 HIS A C 1
ATOM 2634 O O . HIS A 1 344 ? -2.989 8.409 -3.196 1.00 93.25 344 HIS A O 1
ATOM 2640 N N . TRP A 1 345 ? -1.839 8.001 -1.326 1.00 93.50 345 TRP A N 1
ATOM 2641 C CA . TRP A 1 345 ? -2.708 8.820 -0.476 1.00 93.50 345 TRP A CA 1
ATOM 2642 C C . TRP A 1 345 ? -1.954 9.384 0.725 1.00 93.50 345 TRP A C 1
ATOM 2644 O O . TRP A 1 345 ? -0.828 8.981 1.026 1.00 93.50 345 TRP A O 1
ATOM 2654 N N . LEU A 1 346 ? -2.605 10.322 1.408 1.00 94.50 346 LEU A N 1
ATOM 2655 C CA . LEU A 1 346 ? -2.221 10.788 2.731 1.00 94.50 346 LEU A CA 1
ATOM 2656 C C . LEU A 1 346 ? -3.225 10.281 3.764 1.00 94.50 346 LEU A C 1
ATOM 2658 O O . LEU A 1 346 ? -4.429 10.237 3.499 1.00 94.50 346 LEU A O 1
ATOM 2662 N N . GLU A 1 347 ? -2.719 9.924 4.937 1.00 94.06 347 GLU A N 1
ATOM 2663 C CA . GLU A 1 347 ? -3.490 9.506 6.107 1.00 94.06 347 GLU A CA 1
ATOM 2664 C C . GLU A 1 347 ? -3.321 10.527 7.224 1.00 94.06 347 GLU A C 1
ATOM 2666 O O . GLU A 1 347 ? -2.195 10.864 7.580 1.00 94.06 347 GLU A O 1
ATOM 2671 N N . PHE A 1 348 ? -4.418 10.978 7.819 1.00 93.31 348 PHE A N 1
ATOM 2672 C CA . PHE A 1 348 ? -4.414 11.897 8.952 1.00 93.31 348 PHE A CA 1
ATOM 2673 C C . PHE A 1 348 ? -4.891 11.149 10.192 1.00 93.31 348 PHE A C 1
ATOM 2675 O O . PHE A 1 348 ? -5.996 10.603 10.213 1.00 93.31 348 PHE A O 1
ATOM 2682 N N . LYS A 1 349 ? -4.027 11.094 11.206 1.00 91.00 349 LYS A N 1
ATOM 2683 C CA . LYS A 1 349 ? -4.189 10.315 12.438 1.00 91.00 349 LYS A CA 1
ATOM 2684 C C . LYS A 1 349 ? -4.274 11.280 13.624 1.00 91.00 349 LYS A C 1
ATOM 2686 O O . LYS A 1 349 ? -3.438 12.179 13.741 1.00 91.00 349 LYS A O 1
ATOM 2691 N N . GLN A 1 350 ? -5.290 11.094 14.472 1.00 83.12 350 GLN A N 1
ATOM 2692 C CA . GLN A 1 350 ? -5.606 11.949 15.629 1.00 83.12 350 GLN A CA 1
ATOM 2693 C C . GLN A 1 350 ? -5.242 11.300 16.963 1.00 83.12 350 GLN A C 1
ATOM 2695 O O . GLN A 1 350 ? -5.425 10.062 17.090 1.00 83.12 350 GLN A O 1
#

Radius of gyration: 26.06 Å; chains: 1; bounding box: 47×65×78 Å

Foldseek 3Di:
DLVCLPVVLVVVVCCLVVDQAPDPDDDDDDDDPVDDDDRNRDDPVVSVVSNVVSVVSSVVSVVVVVVVVQFQAPDLEFPFNVVCLVVQLPDAFPAEEEEDCRRPQADDDHDPRYHYQHHNPPVPDDDPDGCNVVCVVCLQVVPLVSCVVVVHFKYKDDPLEASLQSQQQWLQWAWDDTGLNITMIGGRSVSHHWHKFKWWAEPQFFDPQWDKKFDLSQVVYDPHPNCNPGIWTWHFAQTKGKTKIFGPDWDAQAFKKKWKKFWRAKHAFKKKAKQPDPQFMDTDGIDGGGIGIDMGRGDDHTDRIMMIIIHGPDPDPRWDKDADVCCVVVSIPDRIDITTMTTTMMMGTD

pLDDT: mean 83.03, std 14.21, range [38.84, 97.81]

Secondary structure (DSSP, 8-state):
-HHHHHHHHHHHHHHHHH-S---SS-S--PPPTT--SS-SSPPHHHHHHHHHHHHHHHHHHHHHHHHHHH-GGGSSS-HHHHHHHHHHTTSPTTEEEEE-TTTTTTTPPPPTTEEES----SSSS--S--SHHHHHHHHHTT-HHHHHHTT--EEEE-TTSSHHHHHHHSTTEEEEEEETTEEEEEE-TTS-SPPPEEEE--GGGEEESEEEEE-TTGGG--S-SS---SEEEEEETT--EEEEEEEEEEE--EEEEEEEEEEES-EEEEEEEETT-TTSEEEEEEE-SEEEEEEEEEE---EEEEEEEEEE-S-TT---EEE-HHHHHTSSS-SEEE-EEEEEEEEEE-

Sequence (350 aa):
MGLHAFHVPLAVLFALLWSDSTNLTSVEQKRGFVGVGWDPHLHRHIVTGLMTAVIIGILAGNLLLIQVSEHNELRPITEGDVALMEDIGRLPSGSIIYSENAQWGYVLDAPSHVQFTSIPTLGLVQLEESIQAEATSAIFSDKAEKIQLLNITHAVSSPIGTVGWYLGASPYWTLIAERDGSALWAFDAAGKSSQFEYASVNLDSCTEGCDERVDPWREHRFRDPIGLGETRAFVEASQESTLELKAASELNLNGTACVVFEAVGDLEGLTFTINGDSTMSTTLPMVHAGWHSTCMETNGRSTNELNLDISWSAEDDSSKRWVNPLGISGRSDALLDRTGLRLHWLEFKQ